Protein AF-A0A661JBK3-F1 (afdb_monomer_lite)

Foldseek 3Di:
DWFDFLLDCQRLVLVPAPADAWAWFFAQQDIFIDGPRFTDRDPVSSVVSNCVVVVNLEAEAELVVLVDDLVVVLVRNVSHPYYHYDDDVLVVVLVDDDVVSVVVVVVVVVSVVSVVLSCVLSQRQKDKDKDSWFWAQADPPDDAAEWDAWDRDSQWHFDFFKIKGQTDDTPQKDKDACVRVVNYDHNMIMIGHPDRYTYDDPDDDGRIGGRHDDCRGIVMDMDMDGDDDRLPAAAFAWDWDFDQAAQDLKGKIKIATDDPDSNHDKFWKKKFKDDPNHTQDIDDTDIYDHDIDMDIDGGPDQDQKIKIFMAGPPPRHTRDIDMHGYDHPPCVVPD

Secondary structure (DSSP, 8-state):
-BPPSS-SHHHHHHHTSS-S-EEEEEETTEEEEEETTEE--SHHHHHHHHHHHTTT-EEEEEGGGGGS-HHHHHHHHTT-SEEEEE--HHHHHHTS-HHHHHHHHHHHHHHHHHHHHHHHHTT-S-EEE--S---EE--SS----BPPPPPPBTTEEE-SS-EEESPPP-TTEEEEETTT-TTSPTT-EEEEESTT-B---SSPPPSEE-SS--HHHHB---EEE--SS---PPB-EEEEE--SSB-SSEEEEEEEEE--STTPBPEEEEEEEEETTEEEEEPPPEEESSS-EEEEEE-SS--SEEEEEEEETTT--EEEEEEEEB--TTTTT--

Structure (mmCIF, N/CA/C/O backbone):
data_AF-A0A661JBK3-F1
#
_entry.id   AF-A0A661JBK3-F1
#
loop_
_atom_site.group_PDB
_atom_site.id
_atom_site.type_symbol
_atom_site.label_atom_id
_atom_site.label_alt_id
_atom_site.label_comp_id
_atom_site.label_asym_id
_atom_site.label_entity_id
_atom_site.label_seq_id
_atom_site.pdbx_PDB_ins_code
_atom_site.Cartn_x
_atom_site.Cartn_y
_atom_site.Cartn_z
_atom_site.occupancy
_atom_site.B_iso_or_equiv
_atom_site.auth_seq_id
_atom_site.auth_comp_id
_atom_site.auth_asym_id
_atom_site.auth_atom_id
_atom_site.pdbx_PDB_model_num
ATOM 1 N N . MET A 1 1 ? -6.931 -6.099 -14.391 1.00 87.56 1 MET A N 1
ATOM 2 C CA . MET A 1 1 ? -6.347 -4.816 -14.847 1.00 87.56 1 MET A CA 1
ATOM 3 C C . MET A 1 1 ? -4.990 -5.116 -15.465 1.00 87.56 1 MET A C 1
ATOM 5 O O . MET A 1 1 ? -4.415 -6.136 -15.103 1.00 87.56 1 MET A O 1
ATOM 9 N N . LEU A 1 2 ? -4.501 -4.295 -16.396 1.00 92.75 2 LEU A N 1
ATOM 10 C CA . LEU A 1 2 ? -3.137 -4.422 -16.919 1.00 92.75 2 LEU A CA 1
ATOM 11 C C . LEU A 1 2 ? -2.243 -3.345 -16.299 1.00 92.75 2 LEU A C 1
ATOM 13 O O . LEU A 1 2 ? -2.665 -2.194 -16.201 1.00 92.75 2 LEU A O 1
ATOM 17 N N . ALA A 1 3 ? -1.036 -3.717 -15.881 1.00 95.06 3 ALA A N 1
ATOM 18 C CA . ALA A 1 3 ? -0.005 -2.757 -15.511 1.00 95.06 3 ALA A CA 1
ATOM 19 C C . ALA A 1 3 ? 0.468 -1.997 -16.753 1.00 95.06 3 ALA A C 1
ATOM 21 O O . ALA A 1 3 ? 0.500 -2.545 -17.858 1.00 95.06 3 ALA A O 1
ATOM 22 N N . SER A 1 4 ? 0.884 -0.747 -16.560 1.00 95.19 4 SER A N 1
ATOM 23 C CA . SER A 1 4 ? 1.614 -0.029 -17.606 1.00 95.19 4 SER A CA 1
ATOM 24 C C . SER A 1 4 ? 2.985 -0.658 -17.825 1.00 95.19 4 SER A C 1
ATOM 26 O O . SER A 1 4 ? 3.580 -1.207 -16.896 1.00 95.19 4 SER A O 1
ATOM 28 N N . ILE A 1 5 ? 3.478 -0.581 -19.060 1.00 96.12 5 ILE A N 1
ATOM 29 C CA . ILE A 1 5 ? 4.779 -1.127 -19.446 1.00 96.12 5 ILE A CA 1
ATOM 30 C C . ILE A 1 5 ? 5.770 0.010 -19.728 1.00 96.12 5 ILE A C 1
ATOM 32 O O . ILE A 1 5 ? 5.367 1.050 -20.218 1.00 96.12 5 ILE A O 1
ATOM 36 N N . PRO A 1 6 ? 7.072 -0.109 -19.459 1.00 96.62 6 PRO A N 1
ATOM 37 C CA . PRO A 1 6 ? 7.715 -1.087 -18.592 1.00 96.62 6 PRO A CA 1
ATOM 3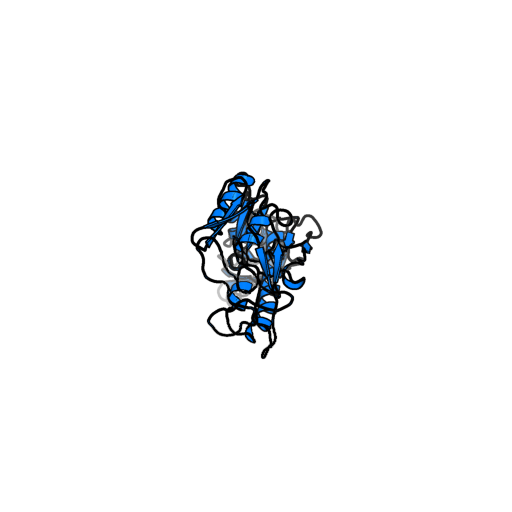8 C C . PRO A 1 6 ? 7.041 -1.250 -17.228 1.00 96.62 6 PRO A C 1
ATOM 40 O O . PRO A 1 6 ? 6.652 -0.267 -16.599 1.00 96.62 6 PRO A O 1
ATOM 43 N N . SER A 1 7 ? 6.917 -2.504 -16.789 1.00 95.31 7 SER A N 1
ATOM 44 C CA . SER A 1 7 ? 6.314 -2.911 -15.510 1.00 95.31 7 SER A CA 1
ATOM 45 C C . SER A 1 7 ? 7.252 -2.606 -14.333 1.00 95.31 7 SER A C 1
ATOM 47 O O . SER A 1 7 ? 7.769 -3.485 -13.641 1.00 95.31 7 SER A O 1
ATOM 49 N N . ILE A 1 8 ? 7.549 -1.321 -14.162 1.00 93.44 8 ILE A N 1
ATOM 50 C CA . ILE A 1 8 ? 8.378 -0.772 -13.089 1.00 93.44 8 ILE A CA 1
ATOM 51 C C . ILE A 1 8 ? 7.559 0.187 -12.240 1.00 93.44 8 ILE A C 1
ATOM 53 O O . ILE A 1 8 ? 6.653 0.850 -12.748 1.00 93.44 8 ILE A O 1
ATOM 57 N N . THR A 1 9 ? 7.926 0.311 -10.970 1.00 91.25 9 THR A N 1
ATOM 58 C CA . THR A 1 9 ? 7.233 1.152 -9.994 1.00 91.25 9 THR A CA 1
ATOM 59 C C . THR A 1 9 ? 7.047 2.591 -10.470 1.00 91.25 9 THR A C 1
ATOM 61 O O . THR A 1 9 ? 5.975 3.167 -10.302 1.00 91.25 9 THR A O 1
ATOM 64 N N . GLU A 1 10 ? 8.063 3.202 -11.081 1.00 92.94 10 GLU A N 1
ATOM 65 C CA . GLU A 1 10 ? 8.013 4.599 -11.512 1.00 92.94 10 GLU A CA 1
ATOM 66 C C . GLU A 1 10 ? 6.892 4.845 -12.529 1.00 92.94 10 GLU A C 1
ATOM 68 O O . GLU A 1 10 ? 6.120 5.791 -12.373 1.00 92.94 10 GLU A O 1
ATOM 73 N N . ILE A 1 11 ? 6.778 3.976 -13.536 1.00 95.19 11 ILE A N 1
ATOM 74 C CA . ILE A 1 11 ? 5.792 4.098 -14.618 1.00 95.19 11 ILE A CA 1
ATOM 75 C C . ILE A 1 11 ? 4.436 3.574 -14.159 1.00 95.19 11 ILE A C 1
ATOM 77 O O . ILE A 1 11 ? 3.429 4.266 -14.305 1.00 95.19 11 ILE A O 1
ATOM 81 N N . ALA A 1 12 ? 4.406 2.388 -13.556 1.00 95.06 12 ALA A N 1
ATOM 82 C CA . ALA A 1 12 ? 3.171 1.741 -13.149 1.00 95.06 12 ALA A CA 1
ATOM 83 C C . ALA A 1 12 ? 2.436 2.529 -12.053 1.00 95.06 12 ALA A C 1
ATOM 85 O O . ALA A 1 12 ? 1.240 2.780 -12.191 1.00 95.06 12 ALA A O 1
ATOM 86 N N . MET A 1 13 ? 3.129 3.018 -11.013 1.00 93.50 13 MET A N 1
ATOM 87 C CA . MET A 1 13 ? 2.476 3.848 -9.991 1.00 93.50 13 MET A CA 1
ATOM 88 C C . MET A 1 13 ? 1.979 5.177 -10.559 1.00 93.50 13 MET A C 1
ATOM 90 O O . MET A 1 13 ? 0.932 5.653 -10.128 1.00 93.50 13 MET A O 1
ATOM 94 N N . ALA A 1 14 ? 2.726 5.803 -11.476 1.00 95.25 14 ALA A N 1
ATOM 95 C CA . ALA A 1 14 ? 2.307 7.059 -12.092 1.00 95.25 14 ALA A CA 1
ATOM 96 C C . ALA A 1 14 ? 1.040 6.868 -12.937 1.00 95.25 14 ALA A C 1
ATOM 98 O O . ALA A 1 14 ? 0.101 7.651 -12.810 1.00 95.25 14 ALA A O 1
ATOM 99 N N . ALA A 1 15 ? 0.969 5.789 -13.717 1.00 94.38 15 ALA A N 1
ATOM 100 C CA . ALA A 1 15 ? -0.193 5.473 -14.540 1.00 94.38 15 ALA A CA 1
ATOM 101 C C . ALA A 1 15 ? -1.473 5.199 -13.726 1.00 94.38 15 ALA A C 1
ATOM 103 O O . ALA A 1 15 ? -2.574 5.426 -14.218 1.00 94.38 15 ALA A O 1
ATOM 104 N N . LEU A 1 16 ? -1.350 4.752 -12.471 1.00 92.50 16 LEU A N 1
ATOM 105 C CA . LEU A 1 16 ? -2.496 4.549 -11.575 1.00 92.50 16 LEU A CA 1
ATOM 106 C C . LEU A 1 16 ? -3.054 5.844 -10.970 1.00 92.50 16 LEU A C 1
ATOM 108 O O . LEU A 1 16 ? -4.133 5.828 -10.374 1.00 92.50 16 LEU A O 1
ATOM 112 N N . LEU A 1 17 ? -2.335 6.963 -11.072 1.00 94.94 17 LEU A N 1
ATOM 113 C CA . LEU A 1 17 ? -2.818 8.232 -10.536 1.00 94.94 17 LEU A CA 1
ATOM 114 C C . LEU A 1 17 ? -3.921 8.818 -11.433 1.00 94.94 17 LEU A C 1
ATOM 116 O O . LEU A 1 17 ? -3.891 8.633 -12.643 1.00 94.94 17 LEU A O 1
ATOM 120 N N . PRO A 1 18 ? -4.884 9.573 -10.881 1.00 94.44 18 PRO A N 1
ATOM 121 C CA . PRO A 1 18 ? -5.964 10.186 -11.656 1.00 94.44 18 PRO A CA 1
ATOM 122 C C . PRO A 1 18 ? -5.462 11.352 -12.531 1.00 94.44 18 PRO A C 1
ATOM 124 O O . PRO A 1 18 ? -5.397 12.503 -12.083 1.00 94.44 18 PRO A O 1
ATOM 127 N N . HIS A 1 19 ? -5.145 11.070 -13.792 1.00 95.19 19 HIS A N 1
ATOM 128 C CA . HIS A 1 19 ? -4.600 12.024 -14.764 1.00 95.19 19 HIS A CA 1
ATOM 129 C C . HIS A 1 19 ? -5.382 12.010 -16.085 1.00 95.19 19 HIS A C 1
ATOM 131 O O . HIS A 1 19 ? -6.156 11.090 -16.340 1.00 95.19 19 HIS A O 1
ATOM 137 N N . GLN A 1 20 ? -5.199 13.042 -16.914 1.00 95.06 20 GLN A N 1
ATOM 138 C CA . GLN A 1 20 ? -5.713 13.072 -18.292 1.00 95.06 20 GLN A CA 1
ATOM 139 C C . GLN A 1 20 ? -4.619 12.753 -19.309 1.00 95.06 20 GLN A C 1
ATOM 141 O O . GLN A 1 20 ? -4.886 12.108 -20.318 1.00 95.06 20 GLN A O 1
ATOM 146 N N . LYS A 1 21 ? -3.393 13.226 -19.062 1.00 95.75 21 LYS A N 1
ATOM 147 C CA . LYS A 1 21 ? -2.238 13.001 -19.936 1.00 95.75 21 LYS A CA 1
ATOM 148 C C . LYS A 1 21 ? -1.030 12.557 -19.128 1.00 95.75 21 LYS A C 1
ATOM 150 O O . LYS A 1 21 ? -0.702 13.178 -18.118 1.00 95.75 21 LYS A O 1
ATOM 155 N N . MET A 1 22 ? -0.351 11.529 -19.616 1.00 97.12 22 MET A N 1
ATOM 156 C CA . MET A 1 22 ? 0.921 11.043 -19.092 1.00 97.12 22 MET A CA 1
ATOM 157 C C . MET A 1 22 ? 2.000 11.208 -20.159 1.00 97.12 22 MET A C 1
ATOM 159 O O . MET A 1 22 ? 1.730 11.032 -21.343 1.00 97.12 22 MET A O 1
ATOM 163 N N . SER A 1 23 ? 3.221 11.544 -19.749 1.00 97.50 23 SER A N 1
ATOM 164 C CA . SER A 1 23 ? 4.390 11.527 -20.628 1.00 97.50 23 SER A CA 1
ATOM 165 C C . SER A 1 23 ? 5.577 10.894 -19.919 1.00 97.50 23 SER A C 1
ATOM 167 O O . SER A 1 23 ? 5.867 11.230 -18.767 1.00 97.50 23 SER A O 1
ATOM 169 N N . VAL A 1 24 ? 6.270 9.993 -20.614 1.00 97.31 24 VAL A N 1
ATOM 170 C CA . VAL A 1 24 ? 7.521 9.381 -20.158 1.00 97.31 24 VAL A CA 1
ATOM 171 C C . VAL A 1 24 ? 8.630 9.769 -21.120 1.00 97.31 24 VAL A C 1
ATOM 173 O O . VAL A 1 24 ? 8.593 9.437 -22.298 1.00 97.31 24 VAL A O 1
ATOM 176 N N . GLN A 1 25 ? 9.627 10.479 -20.611 1.00 96.19 25 GLN A N 1
ATOM 177 C CA . GLN A 1 25 ? 10.763 10.967 -21.387 1.00 96.19 25 GLN A CA 1
ATOM 178 C C . GLN A 1 25 ? 12.054 10.453 -20.775 1.00 96.19 25 GLN A C 1
ATOM 180 O O . GLN A 1 25 ? 12.119 10.220 -19.570 1.00 96.19 25 GLN A O 1
ATOM 185 N N . VAL A 1 26 ? 13.096 10.331 -21.590 1.00 96.56 26 VAL A N 1
ATOM 186 C CA . VAL A 1 26 ? 14.447 10.063 -21.101 1.00 96.56 26 VAL A CA 1
ATOM 187 C C . VAL A 1 26 ? 15.297 11.303 -21.287 1.00 96.56 26 VAL A C 1
ATOM 189 O O . VAL A 1 26 ? 15.305 11.910 -22.355 1.00 96.56 26 VAL A O 1
ATOM 192 N N . SER A 1 27 ? 16.005 11.690 -20.234 1.00 92.81 27 SER A N 1
ATOM 193 C CA . SER A 1 27 ? 16.931 12.814 -20.255 1.00 92.81 27 SER A CA 1
ATOM 194 C C . SER A 1 27 ? 18.120 12.495 -19.366 1.00 92.81 27 SER A C 1
ATOM 196 O O . SER A 1 27 ? 17.943 12.141 -18.204 1.00 92.81 27 SER A O 1
ATOM 198 N N . LYS A 1 28 ? 19.336 12.690 -19.887 1.00 93.38 28 LYS A N 1
ATOM 199 C CA . LYS A 1 28 ? 20.597 12.385 -19.183 1.00 93.38 28 LYS A CA 1
ATOM 200 C C . LYS A 1 28 ? 20.696 10.920 -18.732 1.00 93.38 28 LYS A C 1
ATOM 202 O O . LYS A 1 28 ? 21.366 10.626 -17.752 1.00 93.38 28 LYS A O 1
ATOM 207 N N . GLY A 1 29 ? 20.056 10.019 -19.472 1.00 92.81 29 GLY A N 1
ATOM 208 C CA . GLY A 1 29 ? 20.037 8.592 -19.171 1.00 92.81 29 GLY A CA 1
ATOM 209 C C . GLY A 1 29 ? 19.037 8.191 -18.089 1.00 92.81 29 GLY A C 1
ATOM 210 O O . GLY A 1 29 ? 18.988 7.014 -17.778 1.00 92.81 29 GLY A O 1
ATOM 211 N N . ASP A 1 30 ? 18.226 9.112 -17.557 1.00 93.94 30 ASP A N 1
ATOM 212 C CA . ASP A 1 3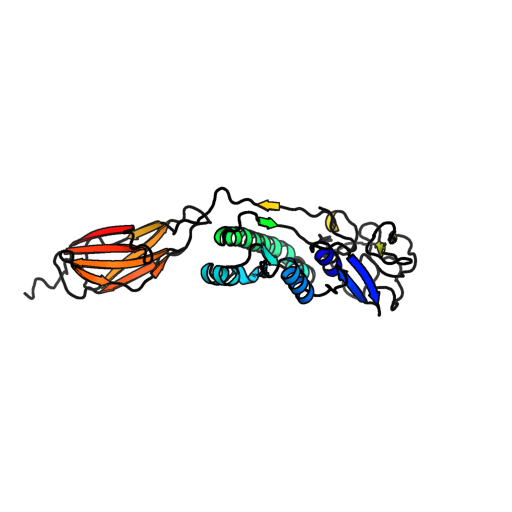0 ? 17.200 8.829 -16.546 1.00 93.94 30 ASP A CA 1
ATOM 213 C C . ASP A 1 30 ? 15.788 9.059 -17.092 1.00 93.94 30 ASP A C 1
ATOM 215 O O . ASP A 1 30 ? 15.568 9.892 -17.979 1.00 93.94 30 ASP A O 1
ATOM 219 N N . ILE A 1 31 ? 14.808 8.353 -16.524 1.00 94.62 31 ILE A N 1
ATOM 220 C CA . ILE A 1 31 ? 13.390 8.572 -16.826 1.00 94.62 31 ILE A CA 1
ATOM 221 C C . ILE A 1 31 ? 12.833 9.795 -16.097 1.00 94.62 31 ILE A C 1
ATOM 223 O O . ILE A 1 31 ? 13.021 9.995 -14.897 1.00 94.62 31 ILE A O 1
ATOM 227 N N . LYS A 1 32 ? 12.053 10.584 -16.826 1.00 95.75 32 LYS A N 1
ATOM 228 C CA . LYS A 1 32 ? 11.218 11.662 -16.310 1.00 95.75 32 LYS A CA 1
ATOM 229 C C . LYS A 1 32 ? 9.772 11.354 -16.654 1.00 95.75 32 LYS A C 1
ATOM 231 O O . LYS A 1 32 ? 9.441 11.133 -17.815 1.00 95.75 32 LYS A O 1
ATOM 236 N N . ILE A 1 33 ? 8.915 11.384 -15.642 1.00 96.88 33 ILE A N 1
ATOM 237 C CA . ILE A 1 33 ? 7.494 11.078 -15.787 1.00 96.88 33 ILE A CA 1
ATOM 238 C C . ILE A 1 33 ? 6.689 12.299 -15.386 1.00 96.88 33 ILE A C 1
ATOM 240 O O . ILE A 1 33 ? 6.886 12.827 -14.286 1.00 96.88 33 ILE A O 1
ATOM 244 N N . THR A 1 34 ? 5.787 12.737 -16.260 1.00 97.50 34 THR A N 1
ATOM 245 C CA . THR A 1 34 ? 4.852 13.823 -15.970 1.00 97.50 34 THR A CA 1
ATOM 246 C C . THR A 1 34 ? 3.403 13.384 -16.132 1.00 97.50 34 THR A C 1
ATOM 248 O O . THR A 1 34 ? 3.075 12.616 -17.033 1.00 97.50 34 THR A O 1
ATOM 251 N N . LEU A 1 35 ? 2.538 13.900 -15.258 1.00 97.62 35 LEU A N 1
ATOM 252 C CA . LEU A 1 35 ? 1.084 13.784 -15.334 1.00 97.62 35 LEU A CA 1
ATOM 253 C C . LEU A 1 35 ? 0.487 15.181 -15.362 1.00 97.62 35 LEU A C 1
ATOM 255 O O . LEU A 1 35 ? 0.786 15.993 -14.484 1.00 97.62 35 LEU A O 1
ATOM 259 N N . ASP A 1 36 ? -0.325 15.476 -16.373 1.00 95.88 36 ASP A N 1
ATOM 260 C CA . ASP A 1 36 ? -0.964 16.786 -16.554 1.00 95.88 36 ASP A CA 1
ATOM 261 C C . ASP A 1 36 ? 0.048 17.958 -16.430 1.00 95.88 36 ASP A C 1
ATOM 263 O O . ASP A 1 36 ? -0.233 19.007 -15.854 1.00 95.88 36 ASP A O 1
ATOM 267 N N . GLY A 1 37 ? 1.273 17.752 -16.935 1.00 94.56 37 GLY A N 1
ATOM 268 C CA . GLY A 1 37 ? 2.372 18.728 -16.899 1.00 94.56 37 GLY A CA 1
ATOM 269 C C . GLY A 1 37 ? 3.226 18.738 -15.622 1.00 94.56 37 GLY A C 1
ATOM 270 O O . GLY A 1 37 ? 4.221 19.461 -15.574 1.00 94.56 37 GLY A O 1
ATOM 271 N N . LYS A 1 38 ? 2.907 17.929 -14.604 1.00 96.00 38 LYS A N 1
ATOM 272 C CA . LYS A 1 38 ? 3.636 17.873 -13.322 1.00 96.00 38 LYS A CA 1
ATOM 273 C C . LYS A 1 38 ? 4.485 16.620 -13.201 1.00 96.00 38 LYS A C 1
ATOM 275 O O . LYS A 1 38 ? 4.007 15.529 -13.483 1.00 96.00 38 LYS A O 1
ATOM 280 N N . THR A 1 39 ? 5.726 16.760 -12.744 1.00 96.00 39 THR A N 1
ATOM 281 C CA . THR A 1 39 ? 6.620 15.620 -12.487 1.00 96.00 39 THR A CA 1
ATOM 282 C C . THR A 1 39 ? 6.102 14.753 -11.335 1.00 96.00 39 THR A C 1
ATOM 284 O O . THR A 1 39 ? 5.703 15.290 -10.303 1.00 96.00 39 THR A O 1
ATOM 287 N N . VAL A 1 40 ? 6.123 13.424 -11.497 1.00 95.19 40 VAL A N 1
ATOM 288 C CA . VAL A 1 40 ? 5.622 12.448 -10.500 1.00 95.19 40 VAL A CA 1
ATOM 289 C C . VAL A 1 40 ? 6.534 11.224 -10.319 1.00 95.19 40 VAL A C 1
ATOM 291 O O . VAL A 1 40 ? 6.079 10.083 -10.185 1.00 95.19 40 VAL A O 1
ATOM 294 N N . LEU A 1 41 ? 7.847 11.437 -10.306 1.00 90.88 41 LEU A N 1
ATOM 295 C CA . LEU A 1 41 ? 8.821 10.345 -10.245 1.00 90.88 41 LEU A CA 1
ATOM 296 C C . LEU A 1 41 ? 8.964 9.774 -8.827 1.00 90.88 41 LEU A C 1
ATOM 298 O O . LEU A 1 41 ? 9.111 8.566 -8.626 1.00 90.88 41 LEU A O 1
ATOM 302 N N . THR A 1 42 ? 8.885 10.635 -7.821 1.00 92.25 42 THR A N 1
ATOM 303 C CA . THR A 1 42 ? 9.091 10.282 -6.419 1.00 92.25 42 THR A CA 1
ATOM 304 C C . THR A 1 42 ? 7.773 10.047 -5.692 1.00 92.25 42 THR A C 1
ATOM 306 O O . THR A 1 42 ? 6.714 10.571 -6.036 1.00 92.25 42 THR A O 1
ATOM 309 N N . LYS A 1 43 ? 7.845 9.294 -4.593 1.00 91.62 43 LYS A N 1
ATOM 310 C CA . LYS A 1 43 ? 6.704 9.098 -3.693 1.00 91.62 43 LYS A CA 1
ATOM 311 C C . LYS A 1 43 ? 6.132 10.423 -3.172 1.00 91.62 43 LYS A C 1
ATOM 313 O O . LYS A 1 43 ? 4.918 10.557 -3.073 1.00 91.62 43 LYS A O 1
ATOM 318 N N . ALA A 1 44 ? 6.993 11.386 -2.837 1.00 94.69 44 ALA A N 1
ATOM 319 C CA . ALA A 1 44 ? 6.564 12.690 -2.337 1.00 94.69 44 ALA A CA 1
ATOM 320 C C . ALA A 1 44 ? 5.784 13.471 -3.404 1.00 94.69 44 ALA A C 1
ATOM 322 O O . ALA A 1 44 ? 4.717 14.008 -3.110 1.00 94.69 44 ALA A O 1
ATOM 323 N N . GLU A 1 45 ? 6.261 13.465 -4.650 1.00 96.00 45 GLU A N 1
ATOM 324 C CA . GLU A 1 45 ? 5.559 14.090 -5.776 1.00 96.00 45 GLU A CA 1
ATOM 325 C C . GLU A 1 45 ? 4.205 13.422 -6.042 1.00 96.00 45 GLU A C 1
ATOM 327 O O . GLU A 1 45 ? 3.206 14.122 -6.192 1.00 96.00 45 GLU A O 1
ATOM 332 N N . ARG A 1 46 ? 4.130 12.082 -6.003 1.00 95.31 46 ARG A N 1
ATOM 333 C CA . ARG A 1 46 ? 2.859 11.346 -6.139 1.00 95.31 46 ARG A CA 1
ATOM 334 C C . ARG A 1 46 ? 1.857 11.695 -5.033 1.00 95.31 46 ARG A C 1
ATOM 336 O O . ARG A 1 46 ? 0.681 11.912 -5.318 1.00 95.31 46 ARG A O 1
ATOM 343 N N . ILE A 1 47 ? 2.315 11.791 -3.782 1.00 95.25 47 ILE A N 1
ATOM 344 C CA . ILE A 1 47 ? 1.478 12.214 -2.646 1.00 95.25 47 ILE A CA 1
ATOM 345 C C . ILE A 1 47 ? 0.960 13.639 -2.860 1.00 95.25 47 ILE A C 1
ATOM 347 O O . ILE A 1 47 ? -0.226 13.889 -2.654 1.00 95.25 47 ILE A O 1
ATOM 351 N N . ASN A 1 48 ? 1.824 14.566 -3.277 1.00 95.81 48 ASN A N 1
ATOM 352 C CA . ASN A 1 48 ? 1.432 15.955 -3.512 1.00 95.81 48 ASN A CA 1
ATOM 353 C C . ASN A 1 48 ? 0.417 16.068 -4.656 1.00 95.81 48 ASN A C 1
ATOM 355 O O . ASN A 1 48 ? -0.600 16.738 -4.491 1.00 95.81 48 ASN A O 1
ATOM 359 N N . PHE A 1 49 ? 0.640 15.350 -5.761 1.00 96.50 49 PHE A N 1
ATOM 360 C CA . PHE A 1 49 ? -0.290 15.286 -6.891 1.00 96.50 49 PHE A CA 1
ATOM 361 C C . PHE A 1 49 ? -1.683 14.809 -6.457 1.00 96.50 49 PHE A C 1
ATOM 363 O O . PHE A 1 49 ? -2.692 15.437 -6.771 1.00 96.50 49 PHE A O 1
ATOM 370 N N . LEU A 1 50 ? -1.747 13.724 -5.680 1.00 96.06 50 LEU A N 1
ATOM 371 C CA . LEU A 1 50 ? -3.005 13.182 -5.171 1.00 96.06 50 LEU A CA 1
ATOM 372 C C . LEU A 1 50 ? -3.694 14.116 -4.168 1.00 96.06 50 LEU A C 1
ATOM 374 O O . LEU A 1 50 ? -4.911 14.282 -4.229 1.00 96.06 50 LEU A O 1
ATOM 378 N N . LYS A 1 51 ? -2.940 14.738 -3.253 1.00 95.44 51 LYS A N 1
ATOM 379 C CA . LYS A 1 51 ? -3.498 15.717 -2.307 1.00 95.44 51 LYS A CA 1
ATOM 380 C C . LYS A 1 51 ? -4.142 16.888 -3.029 1.00 95.44 51 LYS A C 1
ATOM 382 O O . LYS A 1 51 ? -5.217 17.310 -2.624 1.00 95.44 51 LYS A O 1
ATOM 387 N N . GLU A 1 52 ? -3.510 17.385 -4.085 1.00 95.06 52 GLU A N 1
ATOM 388 C CA . GLU A 1 52 ? -4.086 18.445 -4.905 1.00 95.06 52 GLU A CA 1
ATOM 389 C C . GLU A 1 52 ? -5.351 17.966 -5.626 1.00 95.06 52 GLU A C 1
ATOM 391 O O . GLU A 1 52 ? -6.389 18.615 -5.528 1.00 95.06 52 GLU A O 1
ATOM 396 N N . LYS A 1 53 ? -5.300 16.795 -6.278 1.00 95.25 53 LYS A N 1
ATOM 397 C CA . LYS A 1 53 ? -6.440 16.247 -7.032 1.00 95.25 53 LYS A CA 1
ATOM 398 C C . LYS A 1 53 ? -7.682 16.023 -6.168 1.00 95.25 53 LYS A C 1
ATOM 400 O O . LYS A 1 53 ? -8.797 16.193 -6.648 1.00 95.25 53 LYS A O 1
ATOM 405 N N . PHE A 1 54 ? -7.486 15.624 -4.915 1.00 95.44 54 PHE A N 1
ATOM 406 C CA . PHE A 1 54 ? -8.563 15.321 -3.974 1.00 95.44 54 PHE A CA 1
ATOM 407 C C . PHE A 1 54 ? -8.796 16.429 -2.939 1.00 95.44 54 PHE A C 1
ATOM 409 O O . PHE A 1 54 ? -9.412 16.163 -1.910 1.00 95.44 54 PHE A O 1
ATOM 416 N N . GLU A 1 55 ? -8.306 17.653 -3.171 1.00 94.69 55 GLU A N 1
ATOM 417 C CA . GLU A 1 55 ? -8.522 18.811 -2.281 1.00 94.69 55 GLU A CA 1
ATOM 418 C C . GLU A 1 55 ? -8.152 18.526 -0.809 1.00 94.69 55 GLU A C 1
ATOM 420 O O . GLU A 1 55 ? -8.820 18.962 0.128 1.00 94.69 55 GLU A O 1
ATOM 425 N N . GLY A 1 56 ? -7.120 17.712 -0.581 1.00 90.25 56 GLY A N 1
ATOM 426 C CA . GLY A 1 56 ? -6.690 17.292 0.753 1.00 90.25 56 GLY A CA 1
ATOM 427 C C . GLY A 1 56 ? -7.566 16.230 1.433 1.00 90.25 56 GLY A C 1
ATOM 428 O O . GLY A 1 56 ? -7.202 15.774 2.515 1.00 90.25 56 GLY A O 1
ATOM 429 N N . LYS A 1 57 ? -8.653 15.751 0.810 1.00 95.38 57 LYS A N 1
ATOM 430 C CA . LYS A 1 57 ? -9.559 14.703 1.339 1.00 95.38 57 LYS A CA 1
ATOM 431 C C . LYS A 1 57 ? -8.991 13.281 1.198 1.00 95.38 57 LYS A C 1
ATOM 433 O O . LYS A 1 57 ? -9.738 12.306 1.110 1.00 95.38 57 LYS A O 1
ATOM 438 N N . ILE A 1 58 ? -7.667 13.150 1.182 1.00 96.94 58 ILE A N 1
ATOM 439 C CA . ILE A 1 58 ? -6.937 11.889 1.046 1.00 96.94 58 ILE A CA 1
ATOM 440 C C . ILE A 1 58 ? -5.847 11.782 2.117 1.00 96.94 58 ILE A C 1
ATOM 442 O O . ILE A 1 58 ? -5.084 12.724 2.343 1.00 96.94 58 ILE A O 1
ATOM 446 N N . ALA A 1 59 ? -5.754 10.622 2.762 1.00 96.56 59 ALA A N 1
ATOM 447 C CA . ALA A 1 59 ? -4.717 10.299 3.733 1.00 96.56 59 ALA A CA 1
ATOM 448 C C . ALA A 1 59 ? -3.816 9.168 3.233 1.00 96.56 59 ALA A C 1
ATOM 450 O O . ALA A 1 59 ? -4.218 8.320 2.437 1.00 96.56 59 ALA A O 1
ATOM 451 N N . PHE A 1 60 ? -2.589 9.154 3.749 1.00 95.81 60 PHE A N 1
ATOM 452 C CA . PHE A 1 60 ? -1.568 8.173 3.406 1.00 95.81 60 PHE A CA 1
ATOM 453 C C . PHE A 1 60 ? -1.020 7.536 4.676 1.00 95.81 60 PHE A C 1
ATOM 455 O O . PHE A 1 60 ? -0.648 8.241 5.619 1.00 95.81 60 PHE A O 1
ATOM 462 N N . LEU A 1 61 ? -0.937 6.211 4.675 1.00 95.38 61 LEU A N 1
ATOM 463 C CA . LEU A 1 61 ? -0.266 5.419 5.700 1.00 95.38 61 LEU A CA 1
ATOM 464 C C . LEU A 1 61 ? 0.716 4.460 5.028 1.00 95.38 61 LEU A C 1
ATOM 466 O O . LEU A 1 61 ? 0.498 4.016 3.901 1.00 95.38 61 LEU A O 1
ATOM 470 N N . GLU A 1 62 ? 1.768 4.085 5.741 1.00 93.75 62 GLU A N 1
ATOM 471 C CA . GLU A 1 62 ? 2.514 2.875 5.407 1.00 93.75 62 GLU A CA 1
ATOM 472 C C . GLU A 1 62 ? 1.881 1.676 6.107 1.00 93.75 62 GLU A C 1
ATOM 474 O O . GLU A 1 62 ? 1.365 1.803 7.216 1.00 93.75 62 GLU A O 1
ATOM 479 N N . ILE A 1 63 ? 2.015 0.476 5.552 1.00 92.25 63 ILE A N 1
ATOM 480 C CA . ILE A 1 63 ? 1.515 -0.742 6.204 1.00 92.25 63 ILE A CA 1
ATOM 481 C C . ILE A 1 63 ? 2.108 -0.940 7.613 1.00 92.25 63 ILE A C 1
ATOM 483 O O . ILE A 1 63 ? 1.446 -1.454 8.513 1.00 92.25 63 ILE A O 1
ATOM 487 N N . LYS A 1 64 ? 3.339 -0.462 7.846 1.00 89.69 64 LYS A N 1
ATOM 488 C CA . LYS A 1 64 ? 3.989 -0.472 9.168 1.00 89.69 64 LYS A CA 1
ATOM 489 C C . LYS A 1 64 ? 3.322 0.460 10.187 1.00 89.69 64 LYS A C 1
ATOM 491 O O . LYS A 1 64 ? 3.394 0.186 11.381 1.00 89.69 64 LYS A O 1
ATOM 496 N N . ASP A 1 65 ? 2.642 1.522 9.744 1.00 90.12 65 ASP A N 1
ATOM 497 C CA . ASP A 1 65 ? 1.902 2.421 10.640 1.00 90.12 65 ASP A CA 1
ATOM 498 C C . ASP A 1 65 ? 0.771 1.690 11.369 1.00 90.12 65 ASP A C 1
ATOM 500 O O . ASP A 1 65 ? 0.376 2.099 12.458 1.00 90.12 65 ASP A O 1
ATOM 504 N N . LEU A 1 66 ? 0.282 0.579 10.812 1.00 88.12 66 LEU A N 1
ATOM 505 C CA . LEU A 1 66 ? -0.801 -0.219 11.384 1.00 88.12 66 LEU A CA 1
ATOM 506 C C . LEU A 1 66 ? -0.417 -0.921 12.693 1.00 88.12 66 LEU A C 1
ATOM 508 O O . LEU A 1 66 ? -1.257 -1.554 13.325 1.00 88.12 66 LEU A O 1
ATOM 512 N N . GLN A 1 67 ? 0.847 -0.856 13.117 1.00 83.31 67 GLN A N 1
ATOM 513 C CA . GLN A 1 67 ? 1.258 -1.282 14.458 1.00 83.31 67 GLN A CA 1
ATOM 514 C C . GLN A 1 67 ? 0.731 -0.353 15.564 1.00 83.31 67 GLN A C 1
ATOM 516 O O . GLN A 1 67 ? 0.625 -0.782 16.710 1.00 83.31 67 GLN A O 1
ATOM 521 N N . LYS A 1 68 ? 0.364 0.886 15.221 1.00 78.88 68 LYS A N 1
ATOM 522 C CA . LYS A 1 68 ? -0.220 1.868 16.140 1.00 78.88 68 LYS A CA 1
ATOM 523 C C . LYS A 1 68 ? -1.655 1.501 16.521 1.00 78.88 68 LYS A C 1
ATOM 525 O O . LYS A 1 68 ? -2.324 0.736 15.825 1.00 78.88 68 LYS A O 1
ATOM 530 N N . ASN A 1 69 ? -2.145 2.069 17.623 1.00 79.19 69 ASN A N 1
ATOM 531 C CA . ASN A 1 69 ? -3.527 1.846 18.040 1.00 79.19 69 ASN A CA 1
ATOM 532 C C . ASN A 1 69 ? -4.524 2.541 17.087 1.00 79.19 69 ASN A C 1
ATOM 534 O O . ASN A 1 69 ? -4.216 3.537 16.429 1.00 79.19 69 ASN A O 1
ATOM 538 N N . VAL A 1 70 ? -5.748 2.009 17.017 1.00 76.75 70 VAL A N 1
ATOM 539 C CA . VAL A 1 70 ? -6.789 2.491 16.089 1.00 76.75 70 VAL A CA 1
ATOM 540 C C . VAL A 1 70 ? -7.190 3.943 16.378 1.00 76.75 70 VAL A C 1
ATOM 542 O O . VAL A 1 70 ? -7.536 4.675 15.457 1.00 76.75 70 VAL A O 1
ATOM 545 N N . VAL A 1 71 ? -7.107 4.386 17.636 1.00 74.25 71 VAL A N 1
ATOM 546 C CA . VAL A 1 71 ? -7.470 5.753 18.046 1.00 74.25 71 VAL A CA 1
ATOM 547 C C . VAL A 1 71 ? -6.519 6.787 17.439 1.00 74.25 71 VAL A C 1
ATOM 549 O O . VAL A 1 71 ? -6.969 7.801 16.908 1.00 74.25 71 VAL A O 1
ATOM 552 N N . GLU A 1 72 ? -5.211 6.529 17.469 1.00 82.12 72 GLU A N 1
ATOM 553 C CA . GLU A 1 72 ? -4.201 7.385 16.842 1.00 82.12 72 GLU A CA 1
ATOM 554 C C . GLU A 1 72 ? -4.377 7.409 15.321 1.00 82.12 72 GLU A C 1
ATOM 556 O O . GLU A 1 72 ? -4.360 8.476 14.703 1.00 82.12 72 GLU A O 1
ATOM 561 N N . LEU A 1 73 ? -4.598 6.239 14.714 1.00 87.06 73 LEU A N 1
ATOM 562 C CA . LEU A 1 73 ? -4.833 6.134 13.275 1.00 87.06 73 LEU A CA 1
ATOM 563 C C . LEU A 1 73 ? -6.085 6.905 12.851 1.00 87.06 73 LEU A C 1
ATOM 565 O O . LEU A 1 73 ? -6.033 7.618 11.853 1.00 87.06 73 LEU A O 1
ATOM 569 N N . LYS A 1 74 ? -7.167 6.845 13.635 1.00 81.38 74 LYS A N 1
ATOM 570 C CA . LYS A 1 74 ? -8.408 7.583 13.369 1.00 81.38 74 LYS A CA 1
ATOM 571 C C . LYS A 1 74 ? -8.177 9.091 13.312 1.00 81.38 74 LYS A C 1
ATOM 573 O O . LYS A 1 74 ? -8.641 9.720 12.371 1.00 81.38 74 LYS A O 1
ATOM 578 N N . LYS A 1 75 ? -7.391 9.652 14.238 1.00 83.81 75 LYS A N 1
ATOM 579 C CA . LYS A 1 75 ? -7.017 11.081 14.212 1.00 83.81 75 LYS A CA 1
ATOM 580 C C . LYS A 1 75 ? -6.218 11.450 12.958 1.00 83.81 75 LYS A C 1
ATOM 582 O O . LYS A 1 75 ? -6.426 12.512 12.386 1.00 83.81 75 LYS A O 1
ATOM 587 N N . ARG A 1 76 ? -5.318 10.570 12.499 1.00 90.00 76 ARG A N 1
ATOM 588 C CA . ARG A 1 76 ? -4.513 10.801 11.281 1.00 90.00 76 ARG A CA 1
ATOM 589 C C . ARG A 1 76 ? -5.346 10.823 9.997 1.00 90.00 76 ARG A C 1
ATOM 591 O O . ARG A 1 76 ? -4.884 11.392 9.011 1.00 90.00 76 ARG A O 1
ATOM 598 N N . VAL A 1 77 ? -6.520 10.190 9.988 1.00 92.31 77 VAL A N 1
ATOM 599 C CA . VAL A 1 77 ? -7.348 10.011 8.781 1.00 92.31 77 VAL A CA 1
ATOM 600 C C . VAL A 1 77 ? -8.733 10.655 8.885 1.00 92.31 77 VAL A C 1
ATOM 602 O O . VAL A 1 77 ? -9.559 10.437 8.008 1.00 92.31 77 VAL A O 1
ATOM 605 N N . GLU A 1 78 ? -9.001 11.437 9.932 1.00 81.75 78 GLU A N 1
ATOM 606 C CA . GLU A 1 78 ? -10.351 11.882 10.315 1.00 81.75 78 GLU A CA 1
ATOM 607 C C . GLU A 1 78 ? -11.112 12.623 9.203 1.00 81.75 78 GLU A C 1
ATOM 609 O O . GLU A 1 78 ? -12.310 12.418 9.035 1.00 81.75 78 GLU A O 1
ATOM 614 N N . ASN A 1 79 ? -10.409 13.426 8.399 1.00 85.69 79 ASN A N 1
ATOM 615 C CA . ASN A 1 79 ? -10.996 14.208 7.303 1.00 85.69 79 ASN A CA 1
ATOM 616 C C . ASN A 1 79 ? -10.804 13.567 5.917 1.00 85.69 79 ASN A C 1
ATOM 618 O O . ASN A 1 79 ? -11.133 14.177 4.898 1.00 85.69 79 ASN A O 1
ATOM 622 N N . ALA A 1 80 ? -10.226 12.367 5.854 1.00 94.38 80 ALA A N 1
ATOM 623 C CA . ALA A 1 80 ? -9.925 11.706 4.596 1.00 94.38 80 ALA A CA 1
ATOM 624 C C . ALA A 1 80 ? -11.106 10.849 4.131 1.00 94.38 80 ALA A C 1
ATOM 626 O O . ALA A 1 80 ? -11.570 9.959 4.836 1.00 94.38 80 ALA A O 1
ATOM 627 N N . GLN A 1 81 ? -11.568 11.102 2.908 1.00 93.69 81 GLN A N 1
ATOM 628 C CA . GLN A 1 81 ? -12.541 10.251 2.219 1.00 93.69 81 GLN A CA 1
ATOM 629 C C . GLN A 1 81 ? -11.858 9.052 1.555 1.00 93.69 81 GLN A C 1
ATOM 631 O O . GLN A 1 81 ? -12.472 8.004 1.371 1.00 93.69 81 GLN A O 1
ATOM 636 N N . ILE A 1 82 ? -10.578 9.206 1.205 1.00 95.94 82 ILE A N 1
ATOM 637 C CA . ILE A 1 82 ? -9.746 8.167 0.600 1.00 95.94 82 ILE A CA 1
ATOM 638 C C . ILE A 1 82 ? -8.545 7.917 1.511 1.00 95.94 82 ILE A C 1
ATOM 640 O O . ILE A 1 82 ? -7.826 8.846 1.873 1.00 95.94 82 ILE A O 1
ATOM 644 N N . LEU A 1 83 ? -8.294 6.653 1.842 1.00 96.38 83 LEU A N 1
ATOM 645 C CA . LEU A 1 83 ? -7.082 6.225 2.531 1.00 96.38 83 LEU A CA 1
ATOM 646 C C . LEU A 1 83 ? -6.254 5.337 1.610 1.00 96.38 83 LEU A C 1
ATOM 648 O O . LEU A 1 83 ? -6.715 4.286 1.172 1.00 96.38 83 LEU A O 1
ATOM 652 N N . VAL A 1 84 ? -5.012 5.744 1.365 1.00 96.19 84 VAL A N 1
ATOM 653 C CA . VAL A 1 84 ? -4.020 4.940 0.653 1.00 96.19 84 VAL A CA 1
ATOM 654 C C . VAL A 1 84 ? -3.047 4.357 1.672 1.00 96.19 84 VAL A C 1
ATOM 656 O O . VAL A 1 84 ? -2.322 5.093 2.343 1.00 96.19 84 VAL A O 1
ATOM 659 N N . ILE A 1 85 ? -3.026 3.030 1.783 1.00 95.56 85 ILE A N 1
ATOM 660 C CA . ILE A 1 85 ? -2.042 2.301 2.589 1.00 95.56 85 ILE A CA 1
ATOM 661 C C . ILE A 1 85 ? -1.021 1.696 1.631 1.00 95.56 85 ILE A C 1
ATOM 663 O O . ILE A 1 85 ? -1.379 0.876 0.791 1.00 95.56 85 ILE A O 1
ATOM 667 N N . MET A 1 86 ? 0.238 2.108 1.746 1.00 92.94 86 MET A N 1
ATOM 668 C CA . MET A 1 86 ? 1.321 1.633 0.884 1.00 92.94 86 MET A CA 1
ATOM 669 C C . MET A 1 86 ? 2.158 0.565 1.578 1.00 92.94 86 MET A C 1
ATOM 671 O O . MET A 1 86 ? 2.455 0.665 2.772 1.00 92.94 86 MET A O 1
ATOM 675 N N . ASP A 1 87 ? 2.611 -0.408 0.797 1.00 89.56 87 ASP A N 1
ATOM 676 C CA . ASP A 1 87 ? 3.687 -1.317 1.165 1.00 89.56 87 ASP A CA 1
ATOM 677 C C . ASP A 1 87 ? 4.739 -1.331 0.049 1.00 89.56 87 ASP A C 1
ATOM 679 O O . ASP A 1 87 ? 4.398 -1.253 -1.126 1.00 89.56 87 ASP A O 1
ATOM 683 N N . ARG A 1 88 ? 6.019 -1.378 0.421 1.00 80.69 88 ARG A N 1
ATOM 684 C CA . ARG A 1 88 ? 7.159 -1.475 -0.515 1.00 80.69 88 ARG A CA 1
ATOM 685 C C . ARG A 1 88 ? 8.084 -2.627 -0.164 1.00 80.69 88 ARG A C 1
ATOM 687 O O . ARG A 1 88 ? 9.211 -2.700 -0.649 1.00 80.69 88 ARG A O 1
ATOM 694 N N . GLU A 1 89 ? 7.675 -3.460 0.780 1.00 77.00 89 GLU A N 1
ATOM 695 C CA . GLU A 1 89 ? 8.599 -4.419 1.338 1.00 77.00 89 GLU A CA 1
ATOM 696 C C . GLU A 1 89 ? 8.806 -5.633 0.438 1.00 77.00 89 GLU A C 1
ATOM 698 O O . GLU A 1 89 ? 9.880 -6.212 0.493 1.00 77.00 89 GLU A O 1
ATOM 703 N N . ILE A 1 90 ? 7.847 -5.977 -0.427 1.00 76.56 90 ILE A N 1
ATOM 704 C CA . ILE A 1 90 ? 8.029 -7.060 -1.402 1.00 76.56 90 ILE A CA 1
ATOM 705 C C . ILE A 1 90 ? 9.146 -6.748 -2.410 1.00 76.56 90 ILE A C 1
ATOM 707 O O . ILE A 1 90 ? 9.998 -7.600 -2.638 1.00 76.56 90 ILE A O 1
ATOM 711 N N . ASP A 1 91 ? 9.222 -5.513 -2.919 1.00 74.19 91 ASP A N 1
ATOM 712 C CA . ASP A 1 91 ? 10.288 -5.097 -3.844 1.00 74.19 91 ASP A CA 1
ATOM 713 C C . ASP A 1 91 ? 11.657 -5.111 -3.159 1.00 74.19 91 ASP A C 1
ATOM 715 O O . ASP A 1 91 ? 12.660 -5.525 -3.738 1.00 74.19 91 ASP A O 1
ATOM 719 N N . LYS A 1 92 ? 11.706 -4.678 -1.891 1.00 72.12 92 LYS A N 1
ATOM 720 C CA . LYS A 1 92 ? 12.934 -4.740 -1.089 1.00 72.12 92 LYS A CA 1
ATOM 721 C C . LYS A 1 92 ? 13.326 -6.184 -0.797 1.00 72.12 92 LYS A C 1
ATOM 723 O O . LYS A 1 92 ? 14.493 -6.524 -0.945 1.00 72.12 92 LYS A O 1
ATOM 728 N N . ALA A 1 93 ? 12.380 -7.031 -0.400 1.00 66.25 93 ALA A N 1
ATOM 729 C CA . ALA A 1 93 ? 12.625 -8.440 -0.113 1.00 66.25 93 ALA A CA 1
ATOM 730 C C . ALA A 1 93 ? 13.089 -9.189 -1.368 1.00 66.25 93 ALA A C 1
ATOM 732 O O . ALA A 1 93 ? 14.019 -9.977 -1.285 1.00 66.25 93 ALA A O 1
ATOM 733 N N . GLY A 1 94 ? 12.553 -8.870 -2.550 1.00 61.94 94 GLY A N 1
ATOM 734 C CA . GLY A 1 94 ? 13.033 -9.415 -3.824 1.00 61.94 94 GLY A CA 1
ATOM 735 C C . GLY A 1 94 ? 14.520 -9.148 -4.099 1.00 61.94 94 GLY A C 1
ATOM 736 O O . GLY A 1 94 ? 15.152 -9.912 -4.827 1.00 61.94 94 GLY A O 1
ATOM 737 N N . SER A 1 95 ? 15.100 -8.113 -3.478 1.00 62.22 95 SER A N 1
ATOM 738 C CA . SER A 1 95 ? 16.529 -7.788 -3.589 1.00 62.22 95 SER A CA 1
ATOM 739 C C . SER A 1 95 ? 17.442 -8.502 -2.576 1.00 62.22 95 SER A C 1
ATOM 741 O O . SER A 1 95 ? 18.662 -8.456 -2.741 1.00 62.22 95 SER A O 1
ATOM 743 N N . PHE A 1 96 ? 16.896 -9.203 -1.571 1.00 56.38 96 PHE A N 1
ATOM 744 C CA . PHE A 1 96 ? 17.662 -9.927 -0.547 1.00 56.38 96 PHE A CA 1
ATOM 745 C C . PHE A 1 96 ? 17.212 -11.395 -0.442 1.00 56.38 96 PHE A C 1
ATOM 747 O O . PHE A 1 96 ? 16.055 -11.652 -0.169 1.00 56.38 96 PHE A O 1
ATOM 754 N N . ILE A 1 97 ? 18.155 -12.327 -0.650 1.00 55.97 97 ILE A N 1
ATOM 755 C CA . ILE A 1 97 ? 18.182 -13.768 -0.290 1.00 55.97 97 ILE A CA 1
ATOM 756 C C . ILE A 1 97 ? 16.840 -14.545 -0.324 1.00 55.97 97 ILE A C 1
ATOM 758 O O . ILE A 1 97 ? 15.877 -14.296 0.386 1.00 55.97 97 ILE A O 1
ATOM 762 N N . THR A 1 98 ? 16.824 -15.602 -1.128 1.00 61.81 98 THR A N 1
ATOM 763 C CA . THR A 1 98 ? 15.628 -16.152 -1.777 1.00 61.81 98 THR A CA 1
ATOM 764 C C . THR A 1 98 ? 14.854 -17.222 -1.007 1.00 61.81 98 THR A C 1
ATOM 766 O O . THR A 1 98 ? 13.680 -17.423 -1.306 1.00 61.81 98 THR A O 1
ATOM 769 N N . GLU A 1 99 ? 15.446 -17.881 -0.009 1.00 61.62 99 GLU A N 1
ATOM 770 C CA . GLU A 1 99 ? 14.707 -18.832 0.844 1.00 61.62 99 GLU A CA 1
ATOM 771 C C . GLU A 1 99 ? 13.776 -18.106 1.830 1.00 61.62 99 GLU A C 1
ATOM 773 O O . GLU A 1 99 ? 12.641 -18.535 2.047 1.00 61.62 99 GLU A O 1
ATOM 778 N N . ASP A 1 100 ? 14.192 -16.942 2.336 1.00 63.72 100 ASP A N 1
ATOM 779 C CA . ASP A 1 100 ? 13.376 -16.119 3.234 1.00 63.72 100 ASP A CA 1
ATOM 780 C C . ASP A 1 100 ? 12.213 -15.424 2.516 1.00 63.72 100 ASP A C 1
ATOM 782 O O . ASP A 1 100 ? 11.209 -15.095 3.151 1.00 63.72 100 ASP A O 1
ATOM 786 N N . LEU A 1 101 ? 12.295 -15.244 1.191 1.00 68.12 101 LEU A N 1
ATOM 787 C CA . LEU A 1 101 ? 11.236 -14.610 0.401 1.00 68.12 101 LEU A CA 1
ATOM 788 C C . LEU A 1 101 ? 9.921 -15.401 0.465 1.00 68.12 101 LEU A C 1
ATOM 790 O O . LEU A 1 101 ? 8.848 -14.802 0.513 1.00 68.12 101 LEU A O 1
ATOM 794 N N . ILE A 1 102 ? 9.991 -16.736 0.507 1.00 70.88 102 ILE A N 1
ATOM 795 C CA . ILE A 1 102 ? 8.791 -17.577 0.612 1.00 70.88 102 ILE A CA 1
ATOM 796 C C . ILE A 1 102 ? 8.114 -17.357 1.970 1.00 70.88 102 ILE A C 1
ATOM 798 O O . ILE A 1 102 ? 6.923 -17.053 2.023 1.00 70.88 102 ILE A O 1
ATOM 802 N N . ASN A 1 103 ? 8.889 -17.405 3.056 1.00 73.38 103 ASN A N 1
ATOM 803 C CA . ASN A 1 103 ? 8.402 -17.123 4.412 1.00 73.38 103 ASN A CA 1
ATOM 804 C C . ASN A 1 103 ? 7.890 -15.678 4.557 1.00 73.38 103 ASN A C 1
ATOM 806 O O . ASN A 1 103 ? 7.013 -15.384 5.375 1.00 73.38 103 ASN A O 1
ATOM 810 N N . TYR A 1 104 ? 8.416 -14.761 3.744 1.00 78.19 104 TYR A N 1
ATOM 811 C CA . TYR A 1 104 ? 7.982 -13.374 3.709 1.00 78.19 104 TYR A CA 1
ATOM 812 C C . TYR A 1 104 ? 6.542 -13.213 3.211 1.00 78.19 104 TYR A C 1
ATOM 814 O O . TYR A 1 104 ? 5.836 -12.312 3.678 1.00 78.19 104 TYR A O 1
ATOM 822 N N . PHE A 1 105 ? 6.071 -14.082 2.308 1.00 81.12 105 PHE A N 1
ATOM 823 C CA . PHE A 1 105 ? 4.696 -14.016 1.806 1.00 81.12 105 PHE A CA 1
ATOM 824 C C . PHE A 1 105 ? 3.668 -14.247 2.911 1.00 81.12 105 PHE A C 1
ATOM 826 O O . PHE A 1 105 ? 2.688 -13.506 2.980 1.00 81.12 105 PHE A O 1
ATOM 833 N N . ASP A 1 106 ? 3.911 -15.180 3.830 1.00 83.56 106 ASP A N 1
ATOM 834 C CA . ASP A 1 106 ? 3.007 -15.413 4.961 1.00 83.56 106 ASP A CA 1
ATOM 835 C C . ASP A 1 106 ? 2.908 -14.175 5.862 1.00 83.56 106 ASP A C 1
ATOM 837 O O . ASP A 1 106 ? 1.816 -13.734 6.240 1.00 83.56 106 ASP A O 1
ATOM 841 N N . GLN A 1 107 ? 4.044 -13.533 6.146 1.00 84.50 107 GLN A N 1
ATOM 842 C CA . GLN A 1 107 ? 4.072 -12.284 6.912 1.00 84.50 107 GLN A CA 1
ATOM 843 C C . GLN A 1 107 ? 3.388 -11.132 6.163 1.00 84.50 107 GLN A C 1
ATOM 845 O O . GLN A 1 107 ? 2.714 -10.292 6.771 1.00 84.50 107 GLN A O 1
ATOM 850 N N . LEU A 1 108 ? 3.544 -11.072 4.841 1.00 86.12 108 LEU A N 1
ATOM 851 C CA . LEU A 1 108 ? 2.860 -10.105 3.991 1.00 86.12 108 LEU A CA 1
ATOM 852 C C . LEU A 1 108 ? 1.340 -10.307 4.039 1.00 86.12 108 LEU A C 1
ATOM 854 O O . LEU A 1 108 ? 0.620 -9.335 4.264 1.00 86.12 108 LEU A O 1
ATOM 858 N N . LEU A 1 109 ? 0.850 -11.544 3.938 1.00 87.25 109 LEU A N 1
ATOM 859 C CA . LEU A 1 109 ? -0.578 -11.862 4.041 1.00 87.25 109 LEU A CA 1
ATOM 860 C C . LEU A 1 109 ? -1.166 -11.436 5.392 1.00 87.25 109 LEU A C 1
ATOM 862 O O . LEU A 1 109 ? -2.245 -10.839 5.433 1.00 87.25 109 LEU A O 1
ATOM 866 N N . ILE A 1 110 ? -0.446 -11.661 6.495 1.00 88.75 110 ILE A N 1
ATOM 867 C CA . ILE A 1 110 ? -0.862 -11.205 7.832 1.00 88.75 110 ILE A CA 1
ATOM 868 C C . ILE A 1 110 ? -0.981 -9.675 7.878 1.00 88.75 110 ILE A C 1
ATOM 870 O O . ILE A 1 110 ? -1.960 -9.139 8.409 1.00 88.75 110 ILE A O 1
ATOM 874 N N . ARG A 1 111 ? -0.015 -8.950 7.304 1.00 90.31 111 ARG A N 1
ATOM 875 C CA . ARG A 1 111 ? -0.042 -7.479 7.261 1.00 90.31 111 ARG A CA 1
ATOM 876 C C . ARG A 1 111 ? -1.157 -6.946 6.365 1.00 90.31 111 ARG A C 1
ATOM 878 O O . ARG A 1 111 ? -1.839 -6.005 6.768 1.00 90.31 111 ARG A O 1
ATOM 885 N N . ILE A 1 112 ? -1.384 -7.562 5.206 1.00 91.94 112 ILE A N 1
ATOM 886 C CA . ILE A 1 112 ? -2.488 -7.224 4.300 1.00 91.94 112 ILE A CA 1
ATOM 887 C C . ILE A 1 112 ? -3.828 -7.439 5.004 1.00 91.94 112 ILE A C 1
ATOM 889 O O . ILE A 1 112 ? -4.665 -6.536 5.013 1.00 91.94 112 ILE A O 1
ATOM 893 N N . LYS A 1 113 ? -4.019 -8.589 5.664 1.00 90.31 113 LYS A N 1
ATOM 894 C CA . LYS A 1 113 ? -5.218 -8.855 6.469 1.00 90.31 113 LYS A CA 1
ATOM 895 C C . LYS A 1 113 ? -5.423 -7.751 7.503 1.00 90.31 113 LYS A C 1
ATOM 897 O O . LYS A 1 113 ? -6.490 -7.144 7.541 1.00 90.31 113 LYS A O 1
ATOM 902 N N . LYS A 1 114 ? -4.388 -7.421 8.280 1.00 89.56 114 LYS A N 1
ATOM 903 C CA . LYS A 1 114 ? -4.449 -6.339 9.272 1.00 89.56 114 LYS A CA 1
ATOM 904 C C . LYS A 1 114 ? -4.813 -4.989 8.642 1.00 89.56 114 LYS A C 1
ATOM 906 O O . LYS A 1 114 ? -5.569 -4.232 9.250 1.00 89.56 114 LYS A O 1
ATOM 911 N N . ALA A 1 115 ? -4.314 -4.681 7.444 1.00 93.62 115 ALA A N 1
ATOM 912 C CA . ALA A 1 115 ? -4.673 -3.471 6.702 1.00 93.62 115 ALA A CA 1
ATOM 913 C C . ALA A 1 115 ? -6.159 -3.430 6.342 1.00 93.62 115 ALA A C 1
ATOM 915 O O . ALA A 1 115 ? -6.814 -2.430 6.622 1.00 93.62 115 ALA A O 1
ATOM 916 N N . VAL A 1 116 ? -6.714 -4.523 5.815 1.00 92.00 116 VAL A N 1
ATOM 917 C CA . VAL A 1 116 ? -8.151 -4.627 5.509 1.00 92.00 116 VAL A CA 1
ATOM 918 C C . VAL A 1 116 ? -8.994 -4.439 6.771 1.00 92.00 116 VAL A C 1
ATOM 920 O O . VAL A 1 116 ? -9.915 -3.623 6.793 1.00 92.00 116 VAL A O 1
ATOM 923 N N . GLU A 1 117 ? -8.653 -5.145 7.848 1.00 86.56 117 GLU A N 1
ATOM 924 C CA . GLU A 1 117 ? -9.376 -5.061 9.120 1.00 86.56 117 GLU A CA 1
ATOM 925 C C . GLU A 1 117 ? -9.307 -3.654 9.728 1.00 86.56 117 GLU A C 1
ATOM 927 O O . GLU A 1 117 ? -10.303 -3.140 10.237 1.00 86.56 117 GLU A O 1
ATOM 932 N N . THR A 1 118 ? -8.140 -3.011 9.657 1.00 87.94 118 THR A N 1
ATOM 933 C CA . THR A 1 118 ? -7.929 -1.664 10.201 1.00 87.94 118 THR A CA 1
ATOM 934 C C . THR A 1 118 ? -8.680 -0.623 9.380 1.00 87.94 118 THR A C 1
ATOM 936 O O . THR A 1 118 ? -9.366 0.210 9.964 1.00 87.94 118 THR A O 1
ATOM 939 N N . SER A 1 119 ? -8.640 -0.699 8.048 1.00 91.44 119 SER A N 1
ATOM 940 C CA . SER A 1 119 ? -9.432 0.168 7.166 1.00 91.44 119 SER A CA 1
ATOM 941 C C . SER A 1 119 ? -10.929 0.060 7.465 1.00 91.44 119 SER A C 1
ATOM 943 O O . SER A 1 119 ? -11.607 1.081 7.574 1.00 91.44 119 SER A O 1
ATOM 945 N N . ALA A 1 120 ? -11.437 -1.151 7.708 1.00 86.56 120 ALA A N 1
ATOM 946 C CA . ALA A 1 120 ? -12.829 -1.338 8.104 1.00 86.56 120 ALA A CA 1
ATOM 947 C C . ALA A 1 120 ? -13.137 -0.728 9.490 1.00 86.56 120 ALA A C 1
ATOM 949 O O . ALA A 1 120 ? -14.146 -0.043 9.642 1.00 86.56 120 ALA A O 1
ATOM 950 N N . LYS A 1 121 ? -12.256 -0.901 10.490 1.00 81.31 121 LYS A N 1
ATOM 951 C CA . LYS A 1 121 ? -12.383 -0.260 11.823 1.00 81.31 121 LYS A CA 1
ATOM 952 C C . LYS A 1 121 ? -12.337 1.270 11.761 1.00 81.31 121 LYS A C 1
ATOM 954 O O . LYS A 1 121 ? -12.957 1.936 12.586 1.00 81.31 121 LYS A O 1
ATOM 959 N N . LEU A 1 122 ? -11.603 1.822 10.796 1.00 84.19 122 LEU A N 1
ATOM 960 C CA . LEU A 1 122 ? -11.535 3.260 10.524 1.00 84.19 122 LEU A CA 1
ATOM 961 C C . LEU A 1 122 ? -12.779 3.787 9.787 1.00 84.19 122 LEU A C 1
ATOM 963 O O . LEU A 1 122 ? -12.924 4.999 9.657 1.00 84.19 122 LEU A O 1
ATOM 967 N N . GLY A 1 123 ? -13.691 2.905 9.365 1.00 82.56 123 GLY A N 1
ATOM 968 C CA . GLY A 1 123 ? -14.972 3.267 8.758 1.00 82.56 123 GLY A CA 1
ATOM 969 C C . GLY A 1 123 ? -14.980 3.298 7.228 1.00 82.56 123 GLY A C 1
ATOM 970 O O . GLY A 1 123 ? -15.965 3.755 6.656 1.00 82.56 123 GLY A O 1
ATOM 971 N N . TYR A 1 124 ? -13.931 2.813 6.554 1.00 89.56 124 TYR A N 1
ATOM 972 C CA . TYR A 1 124 ? -13.908 2.730 5.090 1.00 89.56 124 TYR A CA 1
ATOM 973 C C . TYR A 1 124 ? -14.793 1.576 4.597 1.00 89.56 124 TYR A C 1
ATOM 975 O O . TYR A 1 124 ? -14.586 0.416 4.953 1.00 89.56 124 TYR A O 1
ATOM 983 N N . GLU A 1 125 ? -15.781 1.898 3.758 1.00 88.62 125 GLU A N 1
ATOM 984 C CA . GLU A 1 125 ? -16.820 0.958 3.297 1.00 88.62 125 GLU A CA 1
ATOM 985 C C . GLU A 1 125 ? -16.430 0.167 2.039 1.00 88.62 125 GLU A C 1
ATOM 987 O O . GLU A 1 125 ? -17.033 -0.858 1.724 1.00 88.62 125 GLU A O 1
ATOM 992 N N . LYS A 1 126 ? -15.411 0.630 1.313 1.00 94.06 126 LYS A N 1
ATOM 993 C CA . LYS A 1 126 ? -14.869 -0.035 0.130 1.00 94.06 126 LYS A CA 1
ATOM 994 C C . LYS A 1 126 ? -13.356 -0.066 0.240 1.00 94.06 126 LYS A C 1
ATOM 996 O O . LYS A 1 126 ? -12.715 0.977 0.337 1.00 94.06 126 LYS A O 1
ATOM 1001 N N . ILE A 1 127 ? -12.797 -1.268 0.238 1.00 95.62 127 ILE A N 1
ATOM 1002 C CA . ILE A 1 127 ? -11.359 -1.492 0.349 1.00 95.62 127 ILE A CA 1
ATOM 1003 C C . ILE A 1 127 ? -10.908 -2.163 -0.940 1.00 95.62 127 ILE A C 1
ATOM 1005 O O . ILE A 1 127 ? -11.415 -3.222 -1.301 1.00 95.62 127 ILE A O 1
ATOM 1009 N N . ILE A 1 128 ? -9.966 -1.533 -1.634 1.00 95.69 128 ILE A N 1
ATOM 1010 C CA . ILE A 1 128 ? -9.386 -2.048 -2.871 1.00 95.69 128 ILE A CA 1
ATOM 1011 C C . ILE A 1 128 ? -7.954 -2.466 -2.566 1.00 95.69 128 ILE A C 1
ATOM 1013 O O . ILE A 1 128 ? -7.172 -1.667 -2.051 1.00 95.69 128 ILE A O 1
ATOM 1017 N N . LEU A 1 129 ? -7.619 -3.711 -2.884 1.00 94.75 129 LEU A N 1
ATOM 1018 C CA . LEU A 1 129 ? -6.259 -4.221 -2.832 1.00 94.75 129 LEU A CA 1
ATOM 1019 C C . LEU A 1 129 ? -5.794 -4.464 -4.263 1.00 94.75 129 LEU A C 1
ATOM 1021 O O . LEU A 1 129 ? -6.475 -5.137 -5.036 1.00 94.75 129 LEU A O 1
ATOM 1025 N N . THR A 1 130 ? -4.639 -3.910 -4.602 1.00 94.00 130 THR A N 1
ATOM 1026 C CA . THR A 1 130 ? -4.019 -4.029 -5.921 1.00 94.00 130 THR A CA 1
ATOM 1027 C C . THR A 1 130 ? -2.515 -3.825 -5.786 1.00 94.00 130 THR A C 1
ATOM 1029 O O . THR A 1 130 ? -2.050 -3.287 -4.778 1.00 94.00 130 THR A O 1
ATOM 1032 N N . THR A 1 131 ? -1.771 -4.216 -6.813 1.00 93.31 131 THR A N 1
ATOM 1033 C CA . THR A 1 131 ? -0.382 -3.795 -7.019 1.00 93.31 131 THR A CA 1
ATOM 1034 C C . THR A 1 131 ? -0.301 -2.823 -8.196 1.00 93.31 131 THR A C 1
ATOM 1036 O O . THR A 1 131 ? -1.288 -2.603 -8.905 1.00 93.31 131 THR A O 1
ATOM 1039 N N . ASP A 1 132 ? 0.851 -2.187 -8.365 1.00 93.25 132 ASP A N 1
ATOM 1040 C CA . ASP A 1 132 ? 1.200 -1.380 -9.533 1.00 93.25 132 ASP A CA 1
ATOM 1041 C C . ASP A 1 132 ? 1.680 -2.260 -10.691 1.00 93.25 132 ASP A C 1
ATOM 1043 O O . ASP A 1 132 ? 1.221 -2.100 -11.822 1.00 93.25 132 ASP A O 1
ATOM 1047 N N . HIS A 1 133 ? 2.534 -3.236 -10.398 1.00 94.06 133 HIS A N 1
ATOM 1048 C CA . HIS A 1 133 ? 2.956 -4.273 -11.327 1.00 94.06 133 HIS A CA 1
ATOM 1049 C C . HIS A 1 133 ? 3.101 -5.632 -10.626 1.00 94.06 133 HIS A C 1
ATOM 1051 O O . HIS A 1 133 ? 2.911 -5.764 -9.414 1.00 94.06 133 HIS A O 1
ATOM 1057 N N . GLY A 1 134 ? 3.380 -6.670 -11.408 1.00 93.06 134 GLY A N 1
ATOM 1058 C CA . GLY A 1 134 ? 3.810 -7.972 -10.916 1.00 93.06 134 GLY A CA 1
ATOM 1059 C C . GLY A 1 134 ? 5.311 -8.183 -11.108 1.00 93.06 134 GLY A C 1
ATOM 1060 O O . GLY A 1 134 ? 6.066 -7.249 -11.377 1.00 93.06 134 GLY A O 1
ATOM 1061 N N . PHE A 1 135 ? 5.751 -9.428 -10.980 1.00 91.44 135 PHE A N 1
ATOM 1062 C CA . PHE A 1 135 ? 7.153 -9.818 -11.105 1.00 91.44 135 PHE A CA 1
ATOM 1063 C C . PHE A 1 135 ? 7.254 -11.280 -11.542 1.00 91.44 135 PHE A C 1
ATOM 1065 O O . PHE A 1 135 ? 6.304 -12.056 -11.429 1.00 91.44 135 PHE A O 1
ATOM 1072 N N . LEU A 1 136 ? 8.432 -11.670 -12.014 1.00 89.75 136 LEU A N 1
ATOM 1073 C CA . LEU A 1 136 ? 8.818 -13.064 -12.178 1.00 89.75 136 LEU A CA 1
ATOM 1074 C C . LEU A 1 136 ? 9.718 -13.467 -11.011 1.00 89.75 136 LEU A C 1
ATOM 1076 O O . LEU A 1 136 ? 10.612 -12.715 -10.621 1.00 89.75 136 LEU A O 1
ATOM 1080 N N . LEU A 1 137 ? 9.491 -14.674 -10.492 1.00 87.25 137 LEU A N 1
ATOM 1081 C CA . LEU A 1 137 ? 10.359 -15.320 -9.514 1.00 87.25 137 LEU A CA 1
ATOM 1082 C C . LEU A 1 137 ? 10.996 -16.558 -10.152 1.00 87.25 137 LEU A C 1
ATOM 1084 O O . LEU A 1 137 ? 10.330 -17.566 -10.385 1.00 87.25 137 LEU A O 1
ATOM 1088 N N . MET A 1 138 ? 12.280 -16.457 -10.485 1.00 84.25 138 MET A N 1
ATOM 1089 C CA . MET A 1 138 ? 13.025 -17.467 -11.232 1.00 84.25 138 MET A CA 1
ATOM 1090 C C . MET A 1 138 ? 13.703 -18.467 -10.288 1.00 84.25 138 MET A C 1
ATOM 1092 O O . MET A 1 138 ? 14.456 -18.034 -9.419 1.00 84.25 138 MET A O 1
ATOM 1096 N N . PRO A 1 139 ? 13.549 -19.792 -10.480 1.00 77.88 139 PRO A N 1
ATOM 1097 C CA . PRO A 1 139 ? 14.263 -20.776 -9.667 1.00 77.88 139 PRO A CA 1
ATOM 1098 C C . PRO A 1 139 ? 15.784 -20.646 -9.852 1.00 77.88 139 PRO A C 1
ATOM 1100 O O . PRO A 1 139 ? 16.251 -20.178 -10.892 1.00 77.88 139 PRO A O 1
ATOM 1103 N N . LEU A 1 140 ? 16.581 -21.077 -8.870 1.00 72.62 140 LEU A N 1
ATOM 1104 C CA . LEU A 1 140 ? 18.027 -21.238 -9.053 1.00 72.62 140 LEU A CA 1
ATOM 1105 C C . LEU A 1 140 ? 18.415 -22.719 -9.159 1.00 72.62 140 LEU A C 1
ATOM 1107 O O . LEU A 1 140 ? 17.920 -23.529 -8.380 1.00 72.62 140 LEU A O 1
ATOM 1111 N N . PRO A 1 141 ? 19.340 -23.064 -10.073 1.00 75.19 141 PRO A N 1
ATOM 1112 C CA . PRO A 1 141 ? 19.883 -22.207 -11.132 1.00 75.19 141 PRO A CA 1
ATOM 1113 C C . PRO A 1 141 ? 18.866 -22.007 -12.273 1.00 75.19 141 PRO A C 1
ATOM 1115 O O . PRO A 1 141 ? 18.231 -22.963 -12.707 1.00 75.19 141 PRO A O 1
ATOM 1118 N N . HIS A 1 142 ? 18.761 -20.794 -12.828 1.00 70.81 142 HIS A N 1
ATOM 1119 C CA . HIS A 1 142 ? 18.028 -20.556 -14.080 1.00 70.81 142 HIS A CA 1
ATOM 1120 C C . HIS A 1 142 ? 18.973 -20.203 -15.231 1.00 70.81 142 HIS A C 1
ATOM 1122 O O . HIS A 1 142 ? 19.963 -19.472 -15.084 1.00 70.81 142 HIS A O 1
ATOM 1128 N N . LYS A 1 143 ? 18.627 -20.702 -16.420 1.00 73.81 143 LYS A N 1
ATOM 1129 C CA . LYS A 1 143 ? 19.198 -20.257 -17.689 1.00 73.81 143 LYS A CA 1
ATOM 1130 C C . LYS A 1 143 ? 18.198 -19.309 -18.342 1.00 73.81 143 LYS A C 1
ATOM 1132 O O . LYS A 1 143 ? 17.128 -19.731 -18.759 1.00 73.81 143 LYS A O 1
ATOM 1137 N N . THR A 1 144 ? 18.545 -18.032 -18.359 1.00 79.88 144 THR A N 1
ATOM 1138 C CA . THR A 1 144 ? 17.872 -16.996 -19.142 1.00 79.88 144 THR A CA 1
ATOM 1139 C C . THR A 1 144 ? 18.828 -16.565 -20.239 1.00 79.88 144 THR A C 1
ATOM 1141 O O . THR A 1 144 ? 20.029 -16.424 -19.976 1.00 79.88 144 THR A O 1
ATOM 1144 N N . ASP A 1 145 ? 18.307 -16.364 -21.445 1.00 86.62 145 ASP A N 1
ATOM 1145 C CA . ASP A 1 145 ? 19.101 -15.789 -22.522 1.00 86.62 145 ASP A CA 1
ATOM 1146 C C . ASP A 1 145 ? 19.419 -14.331 -22.181 1.00 86.62 145 ASP A C 1
ATOM 1148 O O . ASP A 1 145 ? 18.573 -13.574 -21.690 1.00 86.62 145 ASP A O 1
ATOM 1152 N N . ILE A 1 146 ? 20.673 -13.957 -22.409 1.00 91.00 146 ILE A N 1
ATOM 1153 C CA . ILE A 1 146 ? 21.148 -12.589 -22.249 1.00 91.00 146 ILE A CA 1
ATOM 1154 C C . ILE A 1 146 ? 21.304 -12.017 -23.650 1.00 91.00 146 ILE A C 1
ATOM 1156 O O . ILE A 1 146 ? 22.060 -12.559 -24.456 1.00 91.00 146 ILE A O 1
ATOM 1160 N N . LEU A 1 147 ? 20.549 -10.960 -23.940 1.00 93.69 147 LEU A N 1
ATOM 1161 C CA . LEU A 1 147 ? 20.611 -10.277 -25.228 1.00 93.69 147 LEU A CA 1
ATOM 1162 C C . LEU A 1 147 ? 21.898 -9.457 -25.358 1.00 93.69 147 LEU A C 1
ATOM 1164 O O . LEU A 1 147 ? 22.666 -9.295 -24.408 1.00 93.69 147 LEU A O 1
ATOM 1168 N N . GLU A 1 148 ? 22.110 -8.906 -26.549 1.00 92.56 148 GLU A N 1
ATOM 1169 C CA . GLU A 1 148 ? 23.190 -7.959 -26.803 1.00 92.56 148 GLU A CA 1
ATOM 1170 C C . GLU A 1 148 ? 23.095 -6.731 -25.883 1.00 92.56 148 GLU A C 1
ATOM 1172 O O . GLU A 1 148 ? 22.011 -6.281 -25.494 1.00 92.56 148 GLU A O 1
ATOM 1177 N N . SER A 1 149 ? 24.254 -6.186 -25.510 1.00 92.00 149 SER A N 1
ATOM 1178 C CA . SER A 1 149 ? 24.325 -4.990 -24.675 1.00 92.00 149 SER A CA 1
ATOM 1179 C C . SER A 1 149 ? 23.858 -3.760 -25.442 1.00 92.00 149 SER A C 1
ATOM 1181 O O . SER A 1 149 ? 24.347 -3.490 -26.538 1.00 92.00 149 SER A O 1
ATOM 1183 N N . ILE A 1 150 ? 23.002 -2.958 -24.816 1.00 92.69 150 ILE A N 1
ATOM 1184 C CA . ILE A 1 150 ? 22.639 -1.642 -25.335 1.00 92.69 150 ILE A CA 1
ATOM 1185 C C . ILE A 1 150 ? 23.681 -0.621 -24.856 1.00 92.69 150 ILE A C 1
ATOM 1187 O O . ILE A 1 150 ? 23.925 -0.539 -23.648 1.00 92.69 150 ILE A O 1
ATOM 1191 N N . PRO A 1 151 ? 24.294 0.170 -25.755 1.00 90.38 151 PRO A N 1
ATOM 1192 C CA . PRO A 1 151 ? 25.203 1.237 -25.358 1.00 90.38 151 PRO A CA 1
ATOM 1193 C C . PRO A 1 151 ? 24.495 2.289 -24.499 1.00 90.38 151 PRO A C 1
ATOM 1195 O O . PRO A 1 151 ? 23.397 2.739 -24.828 1.00 90.38 151 PRO A O 1
ATOM 1198 N N . SER A 1 152 ? 25.146 2.728 -23.421 1.00 89.25 152 SER A N 1
ATOM 1199 C CA . SER A 1 152 ? 24.649 3.841 -22.612 1.00 89.25 152 SER A CA 1
ATOM 1200 C C . SER A 1 152 ? 24.555 5.119 -23.448 1.00 89.25 152 SER A C 1
ATOM 1202 O O . SER A 1 152 ? 25.501 5.486 -24.145 1.00 89.25 152 SER A O 1
ATOM 1204 N N . SER A 1 153 ? 23.430 5.825 -23.343 1.00 93.81 153 SER A N 1
ATOM 1205 C CA . SER A 1 153 ? 23.180 7.084 -24.047 1.00 93.81 153 SER A CA 1
ATOM 1206 C C . SER A 1 153 ? 22.357 8.031 -23.169 1.00 93.81 153 SER A C 1
ATOM 1208 O O . SER A 1 153 ? 21.466 7.564 -22.459 1.00 93.81 153 SER A O 1
ATOM 1210 N N . PRO A 1 154 ? 22.568 9.361 -23.240 1.00 94.94 154 PRO A N 1
ATOM 1211 C CA . PRO A 1 154 ? 21.712 10.335 -22.560 1.00 94.94 154 PRO A CA 1
ATOM 1212 C C . PRO A 1 154 ? 20.228 10.249 -22.951 1.00 94.94 154 PRO A C 1
ATOM 1214 O O . PRO A 1 154 ? 19.377 10.733 -22.205 1.00 94.94 154 PRO A O 1
ATOM 1217 N N . GLU A 1 155 ? 19.928 9.659 -24.109 1.00 96.00 155 GLU A N 1
ATOM 1218 C CA . GLU A 1 155 ? 18.579 9.510 -24.663 1.00 96.00 155 GLU A CA 1
ATOM 1219 C C . GLU A 1 155 ? 17.982 8.116 -24.422 1.00 96.00 155 GLU A C 1
ATOM 1221 O O . GLU A 1 155 ? 16.891 7.835 -24.910 1.00 96.00 155 GLU A O 1
ATOM 1226 N N . THR A 1 156 ? 18.679 7.218 -23.715 1.00 96.44 156 THR A N 1
ATOM 1227 C CA . THR A 1 156 ? 18.201 5.851 -23.455 1.00 96.44 156 THR A CA 1
ATOM 1228 C C . THR A 1 156 ? 18.353 5.483 -21.988 1.00 96.44 156 THR A C 1
ATOM 1230 O O . THR A 1 156 ? 19.448 5.536 -21.436 1.00 96.44 156 THR A O 1
ATOM 1233 N N . PHE A 1 157 ? 17.253 5.061 -21.370 1.00 96.50 157 PHE A N 1
ATOM 1234 C CA . PHE A 1 157 ? 17.260 4.469 -20.038 1.00 96.50 157 PHE A CA 1
ATOM 1235 C C . PHE A 1 157 ? 17.112 2.958 -20.176 1.00 96.50 157 PHE A C 1
ATOM 1237 O O . PHE A 1 157 ? 16.197 2.477 -20.847 1.00 96.50 157 PHE A O 1
ATOM 1244 N N . ILE A 1 158 ? 18.030 2.213 -19.564 1.00 95.25 158 ILE A N 1
ATOM 1245 C CA . ILE A 1 158 ? 18.153 0.765 -19.739 1.00 95.25 158 ILE A CA 1
ATOM 1246 C C . ILE A 1 158 ? 17.829 0.086 -18.410 1.00 95.25 158 ILE A C 1
ATOM 1248 O O . ILE A 1 158 ? 18.536 0.246 -17.414 1.00 95.25 158 ILE A O 1
ATOM 1252 N N . GLY A 1 159 ? 16.754 -0.694 -18.406 1.00 93.12 159 GLY A N 1
ATOM 1253 C CA . GLY A 1 159 ? 16.432 -1.643 -17.352 1.00 93.12 159 GLY A CA 1
ATOM 1254 C C . GLY A 1 159 ? 16.896 -3.058 -17.702 1.00 93.12 159 GLY A C 1
ATOM 1255 O O . GLY A 1 159 ? 17.447 -3.325 -18.765 1.00 93.12 159 GLY A O 1
ATOM 1256 N N . LYS A 1 160 ? 16.636 -4.016 -16.807 1.00 90.00 160 LYS A N 1
ATOM 1257 C CA . LYS A 1 160 ? 16.972 -5.433 -17.056 1.00 90.00 160 LYS A CA 1
ATOM 1258 C C . LYS A 1 160 ? 16.114 -6.053 -18.155 1.00 90.00 160 LYS A C 1
ATOM 1260 O O . LYS A 1 160 ? 16.589 -6.867 -18.936 1.00 90.00 160 LYS A O 1
ATOM 1265 N N . ARG A 1 161 ? 14.830 -5.693 -18.175 1.00 94.12 161 ARG A N 1
ATOM 1266 C CA . ARG A 1 161 ? 13.804 -6.276 -19.054 1.00 94.12 161 ARG A CA 1
ATOM 1267 C C . ARG A 1 161 ? 13.170 -5.248 -19.984 1.00 94.12 161 ARG A C 1
ATOM 1269 O O . ARG A 1 161 ? 12.140 -5.523 -20.587 1.00 94.12 161 ARG A O 1
ATOM 1276 N N . PHE A 1 162 ? 13.781 -4.074 -20.101 1.00 96.50 162 PHE A N 1
ATOM 1277 C CA . PHE A 1 162 ? 13.345 -3.046 -21.029 1.00 96.50 162 PHE A CA 1
ATOM 1278 C C . PHE A 1 162 ? 14.461 -2.042 -21.312 1.00 96.50 162 PHE A C 1
ATOM 1280 O O . PHE A 1 162 ? 15.390 -1.906 -20.519 1.00 96.50 162 PHE A O 1
ATOM 1287 N N . ALA A 1 163 ? 14.328 -1.285 -22.391 1.00 97.31 163 ALA A N 1
ATOM 1288 C CA . ALA A 1 163 ? 14.979 0.009 -22.545 1.00 97.31 163 ALA A CA 1
ATOM 1289 C C . ALA A 1 163 ? 13.987 0.995 -23.164 1.00 97.31 163 ALA A C 1
ATOM 1291 O O . ALA A 1 163 ? 13.146 0.598 -23.964 1.00 97.31 163 ALA A O 1
ATOM 1292 N N . ILE A 1 164 ? 14.047 2.262 -22.772 1.00 97.31 164 ILE A N 1
ATOM 1293 C CA . ILE A 1 164 ? 13.104 3.306 -23.191 1.00 97.31 164 ILE A CA 1
ATOM 1294 C C . ILE A 1 164 ? 13.866 4.545 -23.663 1.00 97.31 164 ILE A C 1
ATOM 1296 O O . ILE A 1 164 ? 14.972 4.805 -23.188 1.00 97.31 164 ILE A O 1
ATOM 1300 N N . GLY A 1 165 ? 13.288 5.301 -24.597 1.00 96.88 165 GLY A N 1
ATOM 1301 C CA . GLY A 1 165 ? 13.890 6.496 -25.188 1.00 96.88 165 GLY A CA 1
ATOM 1302 C C . GLY A 1 165 ? 14.301 6.235 -26.633 1.00 96.88 165 GLY A C 1
ATOM 1303 O O . GLY A 1 165 ? 13.440 5.971 -27.467 1.00 96.88 165 GLY A O 1
ATOM 1304 N N . LYS A 1 166 ? 15.597 6.282 -26.944 1.00 96.62 166 LYS A N 1
ATOM 1305 C CA . LYS A 1 166 ? 16.130 5.973 -28.284 1.00 96.62 166 LYS A CA 1
ATOM 1306 C C . LYS A 1 166 ? 17.093 4.776 -28.292 1.00 96.62 166 LYS A C 1
ATOM 1308 O O . LYS A 1 166 ? 18.230 4.919 -28.749 1.00 96.62 166 LYS A O 1
ATOM 1313 N N . PRO A 1 167 ? 16.681 3.602 -27.779 1.00 95.38 167 PRO A N 1
ATOM 1314 C CA . PRO A 1 167 ? 17.523 2.420 -27.862 1.00 95.38 167 PRO A CA 1
ATOM 1315 C C . PRO A 1 167 ? 17.689 1.972 -29.329 1.00 95.38 167 PRO A C 1
ATOM 1317 O O . PRO A 1 167 ? 16.776 2.168 -30.137 1.00 95.38 167 PRO A O 1
ATOM 1320 N N . PRO A 1 168 ? 18.818 1.334 -29.689 1.00 94.06 168 PRO A N 1
ATOM 1321 C CA . PRO A 1 168 ? 18.942 0.650 -30.970 1.00 94.06 168 PRO A CA 1
ATOM 1322 C C . PRO A 1 168 ? 17.955 -0.524 -31.050 1.00 94.06 168 PRO A C 1
ATOM 1324 O O . PRO A 1 168 ? 17.515 -1.058 -30.029 1.00 94.06 168 PRO A O 1
ATOM 1327 N N . GLN A 1 169 ? 17.633 -0.966 -32.266 1.00 91.00 169 GLN A N 1
ATOM 1328 C CA . GLN A 1 169 ? 16.926 -2.234 -32.441 1.00 91.00 169 GLN A CA 1
ATOM 1329 C C . GLN A 1 169 ? 17.850 -3.397 -32.074 1.00 91.00 169 GLN A C 1
ATOM 1331 O O . GLN A 1 169 ? 18.997 -3.439 -32.510 1.00 91.00 169 GLN A O 1
ATOM 1336 N N . ILE A 1 170 ? 17.335 -4.337 -31.282 1.00 94.00 170 ILE A N 1
ATOM 1337 C CA . ILE A 1 170 ? 18.066 -5.512 -30.803 1.00 94.00 170 ILE A CA 1
ATOM 1338 C C . ILE A 1 170 ? 17.285 -6.765 -31.195 1.00 94.00 170 ILE A C 1
ATOM 1340 O O . ILE A 1 170 ? 16.076 -6.853 -30.960 1.00 94.00 170 ILE A O 1
ATOM 1344 N N . GLN A 1 171 ? 17.968 -7.751 -31.777 1.00 94.06 171 GLN A N 1
ATOM 1345 C CA . GLN A 1 171 ? 17.358 -9.042 -32.087 1.00 94.06 171 GLN A CA 1
ATOM 1346 C C . GLN A 1 171 ? 16.902 -9.745 -30.799 1.00 94.06 171 GLN A C 1
ATOM 1348 O O . GLN A 1 171 ? 17.601 -9.747 -29.789 1.00 94.06 171 GLN A O 1
ATOM 1353 N N . GLY A 1 172 ? 15.718 -10.360 -30.830 1.00 94.19 172 GLY A N 1
ATOM 1354 C CA . GLY A 1 172 ? 15.146 -11.014 -29.648 1.00 94.19 172 GLY A CA 1
ATOM 1355 C C . GLY A 1 172 ? 14.450 -10.056 -28.675 1.00 94.19 172 GLY A C 1
ATOM 1356 O O . GLY A 1 172 ? 14.069 -10.482 -27.585 1.00 94.19 172 GLY A O 1
ATOM 1357 N N . ALA A 1 173 ? 14.243 -8.794 -29.064 1.00 96.50 173 ALA A N 1
ATOM 1358 C CA . ALA A 1 173 ? 13.403 -7.835 -28.356 1.00 96.50 173 ALA A CA 1
ATOM 1359 C C . ALA A 1 173 ? 12.238 -7.346 -29.235 1.00 96.50 173 ALA A C 1
ATOM 1361 O O . ALA A 1 173 ? 12.355 -7.237 -30.454 1.00 96.50 173 ALA A O 1
ATOM 1362 N N . ILE A 1 174 ? 11.110 -7.036 -28.602 1.00 96.56 174 ILE A N 1
ATOM 1363 C CA . ILE A 1 174 ? 9.960 -6.364 -29.218 1.00 96.56 174 ILE A CA 1
ATOM 1364 C C . ILE A 1 174 ? 10.144 -4.861 -29.038 1.00 96.56 174 ILE A C 1
ATOM 1366 O O . ILE A 1 174 ? 10.545 -4.431 -27.960 1.00 96.56 174 ILE A O 1
ATOM 1370 N N . SER A 1 175 ? 9.837 -4.072 -30.066 1.00 97.00 175 SER A N 1
ATOM 1371 C CA . SER A 1 175 ? 9.891 -2.609 -30.030 1.00 97.00 175 SER A CA 1
ATOM 1372 C C . SER A 1 175 ? 8.493 -2.023 -30.170 1.00 97.00 175 SER A C 1
ATOM 1374 O O . SER A 1 175 ? 7.743 -2.434 -31.052 1.00 97.00 175 SER A O 1
ATOM 1376 N N . LEU A 1 176 ? 8.156 -1.084 -29.289 1.00 97.44 176 LEU A N 1
ATOM 1377 C CA . LEU A 1 176 ? 6.881 -0.374 -29.254 1.00 97.44 176 LEU A CA 1
ATOM 1378 C C . LEU A 1 176 ? 7.140 1.131 -29.333 1.00 97.44 176 LEU A C 1
ATOM 1380 O O . LEU A 1 176 ? 7.996 1.642 -28.608 1.00 97.44 176 LEU A O 1
ATOM 1384 N N . SER A 1 177 ? 6.414 1.829 -30.203 1.00 97.06 177 SER A N 1
ATOM 1385 C CA . SER A 1 177 ? 6.498 3.288 -30.369 1.00 97.06 177 SER A CA 1
ATOM 1386 C C . SER A 1 177 ? 5.351 3.999 -29.642 1.00 97.06 177 SER A C 1
ATOM 1388 O O . SER A 1 177 ? 4.539 3.370 -28.955 1.00 97.06 177 SER A O 1
ATOM 1390 N N . ASN A 1 178 ? 5.243 5.314 -29.829 1.00 95.44 178 ASN A N 1
ATOM 1391 C CA . ASN A 1 178 ? 4.105 6.108 -29.371 1.00 95.44 178 ASN A CA 1
ATOM 1392 C C . ASN A 1 178 ? 2.760 5.694 -29.997 1.00 95.44 178 ASN A C 1
ATOM 1394 O O . ASN A 1 178 ? 1.721 5.961 -29.404 1.00 95.44 178 ASN A O 1
ATOM 1398 N N . GLU A 1 179 ? 2.762 5.002 -31.142 1.00 96.31 179 GLU A N 1
ATOM 1399 C CA . GLU A 1 179 ? 1.541 4.420 -31.727 1.00 96.31 179 GLU A CA 1
ATOM 1400 C C . GLU A 1 179 ? 0.980 3.277 -30.871 1.00 96.31 179 GLU A C 1
ATOM 1402 O O . GLU A 1 179 ? -0.216 2.996 -30.898 1.00 96.31 179 GLU A O 1
ATOM 1407 N N . ASN A 1 180 ? 1.845 2.601 -30.110 1.00 96.25 180 ASN A N 1
ATOM 1408 C CA . ASN A 1 180 ? 1.449 1.538 -29.190 1.00 96.25 180 ASN A CA 1
ATOM 1409 C C . ASN A 1 180 ? 1.313 2.050 -27.752 1.00 96.25 180 ASN A C 1
ATOM 1411 O O . ASN A 1 180 ? 0.492 1.539 -26.994 1.00 96.25 180 ASN A O 1
ATOM 1415 N N . LEU A 1 181 ? 2.150 3.018 -27.370 1.00 95.88 181 LEU A N 1
ATOM 1416 C CA . LEU A 1 181 ? 2.293 3.539 -26.014 1.00 95.88 181 LEU A CA 1
ATOM 1417 C C . LEU A 1 181 ? 2.195 5.067 -26.038 1.00 95.88 181 LEU A C 1
ATOM 1419 O O . LEU A 1 181 ? 3.206 5.761 -26.088 1.00 95.88 181 LEU A O 1
ATOM 1423 N N . GLU A 1 182 ? 0.973 5.595 -25.977 1.00 95.38 182 GLU A N 1
ATOM 1424 C CA . GLU A 1 182 ? 0.667 7.019 -26.219 1.00 95.38 182 GLU A CA 1
ATOM 1425 C C . GLU A 1 182 ? 1.412 8.018 -25.310 1.00 95.38 182 GLU A C 1
ATOM 1427 O O . GLU A 1 182 ? 1.560 9.186 -25.662 1.00 95.38 182 GLU A O 1
ATOM 1432 N N . TYR A 1 183 ? 1.899 7.589 -24.140 1.00 96.06 183 TYR A N 1
ATOM 1433 C CA . TYR A 1 183 ? 2.697 8.442 -23.249 1.00 96.06 183 TYR A CA 1
ATOM 1434 C C . TYR A 1 183 ? 4.152 8.619 -23.710 1.00 96.06 183 TYR A C 1
ATOM 1436 O O . TYR A 1 183 ? 4.898 9.396 -23.101 1.00 96.06 183 TYR A O 1
ATOM 1444 N N . LEU A 1 184 ? 4.593 7.895 -24.739 1.00 97.50 184 LEU A N 1
ATOM 1445 C CA . LEU A 1 184 ? 5.903 8.087 -25.347 1.00 97.50 184 LEU A CA 1
ATOM 1446 C C . LEU A 1 184 ? 5.881 9.291 -26.303 1.00 97.50 184 LEU A C 1
ATOM 1448 O O . LEU A 1 184 ? 4.942 9.445 -27.083 1.00 97.50 184 LEU A O 1
ATOM 1452 N N . PRO A 1 185 ? 6.921 10.141 -26.293 1.00 95.81 185 PRO A N 1
ATOM 1453 C CA . PRO A 1 185 ? 7.119 11.138 -27.336 1.00 95.81 185 PRO A CA 1
ATOM 1454 C C . PRO A 1 185 ? 7.286 10.502 -28.720 1.00 95.81 185 PRO A C 1
ATOM 1456 O O . PRO A 1 185 ? 7.747 9.366 -28.851 1.00 95.81 185 PRO A O 1
ATOM 1459 N N . GLU A 1 186 ? 7.001 11.273 -29.767 1.00 95.81 186 GLU A N 1
ATOM 1460 C CA . GLU A 1 186 ? 7.344 10.887 -31.138 1.00 95.81 186 GLU A CA 1
ATOM 1461 C C . GLU A 1 186 ? 8.842 10.576 -31.275 1.00 95.81 186 GLU A C 1
ATOM 1463 O O . GLU A 1 186 ? 9.687 11.187 -30.614 1.00 95.81 186 GLU A O 1
ATOM 1468 N N . ASN A 1 187 ? 9.177 9.642 -32.171 1.00 94.62 187 ASN A N 1
ATOM 1469 C CA . ASN A 1 187 ? 10.551 9.180 -32.403 1.00 94.62 187 ASN A CA 1
ATOM 1470 C C . ASN A 1 187 ? 11.242 8.647 -31.133 1.00 94.62 187 ASN A C 1
ATOM 1472 O O . ASN A 1 187 ? 12.453 8.820 -30.951 1.00 94.62 187 ASN A O 1
ATOM 1476 N N . THR A 1 188 ? 10.468 8.016 -30.248 1.00 96.75 188 THR A N 1
ATOM 1477 C CA . THR A 1 188 ? 10.978 7.244 -29.115 1.00 96.75 188 THR A CA 1
ATOM 1478 C C . THR A 1 188 ? 10.328 5.867 -29.070 1.00 96.75 188 THR A C 1
ATOM 1480 O O . THR A 1 188 ? 9.233 5.655 -29.594 1.00 96.75 188 THR A O 1
ATOM 1483 N N . TRP A 1 189 ? 11.030 4.919 -28.455 1.00 97.69 189 TRP A N 1
ATOM 1484 C CA . TRP A 1 189 ? 10.628 3.525 -28.366 1.00 97.69 189 TRP A CA 1
ATOM 1485 C C . TRP A 1 189 ? 10.818 2.995 -26.953 1.00 97.69 189 TRP A C 1
ATOM 1487 O O . TRP A 1 189 ? 11.740 3.394 -26.237 1.00 97.69 189 TRP A O 1
ATOM 1497 N N . ALA A 1 190 ? 9.973 2.040 -26.584 1.00 97.62 190 ALA A N 1
ATOM 1498 C CA . ALA A 1 190 ? 10.232 1.103 -25.508 1.00 97.62 190 ALA A CA 1
ATOM 1499 C C . ALA A 1 190 ? 10.505 -0.273 -26.124 1.00 97.62 190 ALA A C 1
ATOM 1501 O O . ALA A 1 190 ? 9.699 -0.780 -26.906 1.00 97.62 190 ALA A O 1
ATOM 1502 N N . ILE A 1 191 ? 11.647 -0.870 -25.795 1.00 97.69 191 ILE A N 1
ATOM 1503 C CA . ILE A 1 191 ? 12.019 -2.210 -26.247 1.00 97.69 191 ILE A CA 1
ATOM 1504 C C . ILE A 1 191 ? 12.045 -3.186 -25.081 1.00 97.69 191 ILE A C 1
ATOM 1506 O O . ILE A 1 191 ? 12.469 -2.825 -23.986 1.00 97.69 191 ILE A O 1
ATOM 1510 N N . PHE A 1 192 ? 11.624 -4.423 -25.326 1.00 97.56 192 PHE A N 1
ATOM 1511 C CA . PHE A 1 192 ? 11.443 -5.456 -24.308 1.00 97.56 192 PHE A CA 1
ATOM 1512 C C . PHE A 1 192 ? 12.009 -6.790 -24.802 1.00 97.56 192 PHE A C 1
ATOM 1514 O O . PHE A 1 192 ? 11.557 -7.268 -25.843 1.00 97.56 192 PHE A O 1
ATOM 1521 N N . PRO A 1 193 ? 12.956 -7.429 -24.092 1.00 96.12 193 PRO A N 1
ATOM 1522 C CA . PRO A 1 193 ? 13.386 -8.787 -24.404 1.00 96.12 193 PRO A CA 1
ATOM 1523 C C . PRO A 1 193 ? 12.201 -9.762 -24.443 1.00 96.12 193 PRO A C 1
ATOM 1525 O O . PRO A 1 193 ? 11.306 -9.702 -23.596 1.00 96.12 193 PRO A O 1
ATOM 1528 N N . ILE A 1 194 ? 12.198 -10.676 -25.412 1.00 93.44 194 ILE A N 1
ATOM 1529 C CA . ILE A 1 194 ? 11.145 -11.686 -25.558 1.00 93.44 194 ILE A CA 1
ATOM 1530 C C . ILE A 1 194 ? 11.261 -12.733 -24.440 1.00 93.44 194 ILE A C 1
ATOM 1532 O O . ILE A 1 194 ? 12.346 -13.203 -24.103 1.00 93.44 194 ILE A O 1
ATOM 1536 N N . GLY A 1 195 ? 10.120 -13.131 -23.872 1.00 91.06 195 GLY A N 1
ATOM 1537 C CA . GLY A 1 195 ? 10.051 -14.176 -22.850 1.00 91.06 195 GLY A CA 1
ATOM 1538 C C . GLY A 1 195 ? 10.711 -13.770 -21.528 1.00 91.06 195 GLY A C 1
ATOM 1539 O O . GLY A 1 195 ? 10.415 -12.719 -20.956 1.00 91.06 195 GLY A O 1
ATOM 1540 N N . ILE A 1 196 ? 11.588 -14.630 -21.009 1.00 90.06 196 ILE A N 1
ATOM 1541 C CA . ILE A 1 196 ? 12.312 -14.421 -19.741 1.00 90.06 196 ILE A CA 1
ATOM 1542 C C . ILE A 1 196 ? 13.732 -13.864 -19.944 1.00 90.06 196 ILE A C 1
ATOM 1544 O O . ILE A 1 196 ? 14.494 -13.750 -18.982 1.00 90.06 196 ILE A O 1
ATOM 1548 N N . SER A 1 197 ? 14.081 -13.505 -21.182 1.00 92.00 197 SER A N 1
ATOM 1549 C CA . SER A 1 197 ? 15.384 -12.947 -21.544 1.00 92.00 197 SER A CA 1
ATOM 1550 C C . SER A 1 197 ? 15.615 -11.574 -20.914 1.00 92.00 197 SER A C 1
ATOM 1552 O O . SER A 1 197 ? 14.677 -10.907 -20.462 1.00 92.00 197 SER A O 1
ATOM 1554 N N . GLN A 1 198 ? 16.878 -11.163 -20.833 1.00 92.56 198 GLN A N 1
ATOM 1555 C CA . GLN A 1 198 ? 17.281 -9.924 -20.163 1.00 92.56 198 GLN A CA 1
ATOM 1556 C C . GLN A 1 198 ? 18.394 -9.214 -20.934 1.00 92.56 198 GLN A C 1
ATOM 1558 O O . GLN A 1 198 ? 19.184 -9.853 -21.630 1.00 92.56 198 GLN A O 1
ATOM 1563 N N . PHE A 1 199 ? 18.485 -7.897 -20.771 1.00 93.31 199 PHE A N 1
ATOM 1564 C CA . PHE A 1 199 ? 19.681 -7.152 -21.145 1.00 93.31 199 PHE A CA 1
ATOM 1565 C C . PHE A 1 199 ? 20.810 -7.411 -20.132 1.00 93.31 199 PHE A C 1
ATOM 1567 O O . PHE A 1 199 ? 20.534 -7.649 -18.949 1.00 93.31 199 PHE A O 1
ATOM 1574 N N . PRO A 1 200 ? 22.084 -7.362 -20.561 1.00 90.38 200 PRO A N 1
ATOM 1575 C CA . PRO A 1 200 ? 23.219 -7.561 -19.668 1.00 90.38 200 PRO A CA 1
ATOM 1576 C C . PRO A 1 200 ? 23.235 -6.527 -18.536 1.00 90.38 200 PRO A C 1
ATOM 1578 O O . PRO A 1 200 ? 23.091 -5.329 -18.779 1.00 90.38 200 PRO A O 1
ATOM 1581 N N . ARG A 1 201 ? 23.482 -6.971 -17.298 1.00 82.81 201 ARG A N 1
ATOM 1582 C CA . ARG A 1 201 ? 23.714 -6.085 -16.149 1.00 82.81 201 ARG A CA 1
ATOM 1583 C C . ARG A 1 201 ? 24.836 -6.640 -15.266 1.00 82.81 201 ARG A C 1
ATOM 1585 O O . ARG A 1 201 ? 24.856 -7.848 -15.032 1.00 82.81 201 ARG A O 1
ATOM 1592 N N . PRO A 1 202 ? 25.753 -5.797 -14.760 1.00 77.94 202 PRO A N 1
ATOM 1593 C CA . PRO A 1 202 ? 26.741 -6.233 -13.779 1.00 77.94 202 PRO A CA 1
ATOM 1594 C C . PRO A 1 202 ? 26.070 -6.763 -12.505 1.00 77.94 202 PRO A C 1
ATOM 1596 O O . PRO A 1 202 ? 25.118 -6.153 -12.016 1.00 77.94 202 PRO A O 1
ATOM 1599 N N . GLY A 1 203 ? 26.600 -7.855 -11.948 1.00 74.56 203 GLY A N 1
ATOM 1600 C CA . GLY A 1 203 ? 26.154 -8.428 -10.675 1.00 74.56 203 GLY A CA 1
ATOM 1601 C C . GLY A 1 203 ? 25.650 -9.874 -10.773 1.00 74.56 203 GLY A C 1
ATOM 1602 O O . GLY A 1 203 ? 25.678 -10.477 -11.849 1.00 74.56 203 GLY A O 1
ATOM 1603 N N . PRO A 1 204 ? 25.235 -10.464 -9.638 1.00 70.38 204 PRO A N 1
ATOM 1604 C CA . PRO A 1 204 ? 24.673 -11.809 -9.607 1.00 70.38 204 PRO A CA 1
ATOM 1605 C C . PRO A 1 204 ? 23.318 -11.865 -10.323 1.00 70.38 204 PRO A C 1
ATOM 1607 O O . PRO A 1 204 ? 22.589 -10.876 -10.397 1.00 70.38 204 PRO A O 1
ATOM 1610 N N . LYS A 1 205 ? 22.959 -13.053 -10.821 1.00 73.25 205 LYS A N 1
ATOM 1611 C CA . LYS A 1 205 ? 21.615 -13.299 -11.353 1.00 73.25 205 LYS A CA 1
ATOM 1612 C C . LYS A 1 205 ? 20.596 -13.236 -10.220 1.00 73.25 205 LYS A C 1
ATOM 1614 O O . LYS A 1 205 ? 20.689 -13.995 -9.258 1.00 73.25 205 LYS A O 1
ATOM 1619 N N . GLU A 1 206 ? 19.615 -12.358 -10.361 1.00 76.62 206 GLU A N 1
ATOM 1620 C CA . GLU A 1 206 ? 18.518 -12.227 -9.408 1.00 76.62 206 GLU A CA 1
ATOM 1621 C C . GLU A 1 206 ? 17.382 -13.197 -9.743 1.00 76.62 206 GLU A C 1
ATOM 1623 O O . GLU A 1 206 ? 17.114 -13.482 -10.910 1.00 76.62 206 GLU A O 1
ATOM 1628 N N . GLN A 1 207 ? 16.708 -13.708 -8.711 1.00 81.50 207 GLN A N 1
ATOM 1629 C CA . GLN A 1 207 ? 15.490 -14.501 -8.893 1.00 81.50 207 GLN A CA 1
ATOM 1630 C C . GLN A 1 207 ? 14.272 -13.606 -9.127 1.00 81.50 207 GLN A C 1
ATOM 1632 O O . GLN A 1 207 ? 13.399 -13.965 -9.908 1.00 81.50 207 GLN A O 1
ATOM 1637 N N . PHE A 1 208 ? 14.217 -12.450 -8.466 1.00 85.69 208 PHE A N 1
ATOM 1638 C CA . PHE A 1 208 ? 13.132 -11.486 -8.593 1.00 85.69 208 PHE A CA 1
ATOM 1639 C C . PHE A 1 208 ? 13.429 -10.518 -9.741 1.00 85.69 208 PHE A C 1
ATOM 1641 O O . PHE A 1 208 ? 14.366 -9.724 -9.664 1.00 85.69 208 PHE A O 1
ATOM 1648 N N . ILE A 1 209 ? 12.651 -10.582 -10.819 1.00 88.19 209 ILE A N 1
ATOM 1649 C CA . ILE A 1 209 ? 12.829 -9.715 -11.991 1.00 88.19 209 ILE A CA 1
ATOM 1650 C C . ILE A 1 209 ? 11.493 -9.096 -12.408 1.00 88.19 209 ILE A C 1
ATOM 1652 O O . ILE A 1 209 ? 10.454 -9.750 -12.374 1.00 88.19 209 ILE A O 1
ATOM 1656 N N . HIS A 1 210 ? 11.528 -7.831 -12.818 1.00 92.25 210 HIS A N 1
ATOM 1657 C CA . HIS A 1 210 ? 10.370 -7.097 -13.329 1.00 92.25 210 HIS A CA 1
ATOM 1658 C C . HIS A 1 210 ? 10.806 -6.093 -14.420 1.00 92.25 210 HIS A C 1
ATOM 1660 O O . HIS A 1 210 ? 11.998 -5.989 -14.746 1.00 92.25 210 HIS A O 1
ATOM 1666 N N . GLY A 1 211 ? 9.859 -5.338 -14.981 1.00 93.75 211 GLY A N 1
ATOM 1667 C CA . GLY A 1 211 ? 10.086 -4.317 -16.007 1.00 93.75 211 GLY A CA 1
ATOM 1668 C C . GLY A 1 211 ? 9.783 -4.773 -17.435 1.00 93.75 211 GLY A C 1
ATOM 1669 O O . GLY A 1 211 ? 9.778 -3.946 -18.342 1.00 93.75 211 GLY A O 1
ATOM 1670 N N . GLY A 1 212 ? 9.515 -6.059 -17.645 1.00 95.31 212 GLY A N 1
ATOM 1671 C CA . GLY A 1 212 ? 9.121 -6.626 -18.930 1.00 95.31 212 GLY A CA 1
ATOM 1672 C C . GLY A 1 212 ? 7.618 -6.542 -19.198 1.00 95.31 212 GLY A C 1
ATOM 1673 O O . GLY A 1 212 ? 6.879 -5.799 -18.551 1.00 95.31 212 GLY A O 1
ATOM 1674 N N . ILE A 1 213 ? 7.177 -7.337 -20.172 1.00 95.81 213 ILE A N 1
ATOM 1675 C CA . ILE A 1 213 ? 5.782 -7.409 -20.636 1.00 95.81 213 ILE A CA 1
ATOM 1676 C C . ILE A 1 213 ? 5.159 -8.797 -20.429 1.00 95.81 213 ILE A C 1
ATOM 1678 O O . ILE A 1 213 ? 4.190 -9.153 -21.098 1.00 95.81 213 ILE A O 1
ATOM 1682 N N . SER A 1 214 ? 5.744 -9.629 -19.557 1.00 94.94 214 SER A N 1
ATOM 1683 C CA . SER A 1 214 ? 5.185 -10.960 -19.307 1.00 94.94 214 SER A CA 1
ATOM 1684 C C . SER A 1 214 ? 3.814 -10.859 -18.625 1.00 94.94 214 SER A C 1
ATOM 1686 O O . SER A 1 214 ? 3.568 -9.913 -17.872 1.00 94.94 214 SER A O 1
ATOM 1688 N N . PRO A 1 215 ? 2.918 -11.843 -18.818 1.00 94.50 215 PRO A N 1
ATOM 1689 C CA . PRO A 1 215 ? 1.637 -11.864 -18.121 1.00 94.50 215 PRO A CA 1
ATOM 1690 C C . PRO A 1 215 ? 1.779 -11.755 -16.597 1.00 94.50 215 PRO A C 1
ATOM 1692 O O . PRO A 1 215 ? 0.994 -11.061 -15.970 1.00 94.50 215 PRO A O 1
ATOM 1695 N N . GLN A 1 216 ? 2.796 -12.374 -15.993 1.00 93.25 216 GLN A N 1
ATOM 1696 C CA . GLN A 1 216 ? 3.052 -12.309 -14.549 1.00 93.25 216 GLN A CA 1
ATOM 1697 C C . GLN A 1 216 ? 3.441 -10.902 -14.082 1.00 93.25 216 GLN A C 1
ATOM 1699 O O . GLN A 1 216 ? 3.114 -10.516 -12.966 1.00 93.25 216 GLN A O 1
ATOM 1704 N N . GLU A 1 217 ? 4.125 -10.135 -14.932 1.00 94.06 217 GLU A N 1
ATOM 1705 C CA . GLU A 1 217 ? 4.496 -8.745 -14.661 1.00 94.06 217 GLU A CA 1
ATOM 1706 C C . GLU A 1 217 ? 3.327 -7.776 -14.914 1.00 94.06 217 GLU A C 1
ATOM 1708 O O . GLU A 1 217 ? 3.219 -6.752 -14.237 1.00 94.06 217 GLU A O 1
ATOM 1713 N N . CYS A 1 218 ? 2.446 -8.085 -15.871 1.00 95.31 218 CYS A N 1
ATOM 1714 C CA . CYS A 1 218 ? 1.426 -7.153 -16.355 1.00 95.31 218 CYS A CA 1
ATOM 1715 C C . CYS A 1 218 ? -0.003 -7.445 -15.889 1.00 95.31 218 CYS A C 1
ATOM 1717 O O . CYS A 1 218 ? -0.822 -6.530 -15.882 1.00 95.31 218 CYS A O 1
ATOM 1719 N N . PHE A 1 219 ? -0.364 -8.682 -15.550 1.00 95.44 219 PHE A N 1
ATOM 1720 C CA . PHE A 1 219 ? -1.743 -9.030 -15.197 1.00 95.44 219 PHE A CA 1
ATOM 1721 C C . PHE A 1 219 ? -1.963 -8.803 -13.708 1.00 95.44 219 PHE A C 1
ATOM 1723 O O . PHE A 1 219 ? -1.538 -9.591 -12.866 1.00 95.44 219 PHE A O 1
ATOM 1730 N N . ILE A 1 220 ? -2.660 -7.715 -13.388 1.00 93.94 220 ILE A N 1
ATOM 1731 C CA . ILE A 1 220 ? -2.868 -7.277 -12.012 1.00 93.94 220 ILE A CA 1
ATOM 1732 C C . ILE A 1 220 ? -4.255 -7.684 -11.531 1.00 93.94 220 ILE A C 1
ATOM 1734 O O . ILE A 1 220 ? -5.287 -7.303 -12.110 1.00 93.94 220 ILE A O 1
ATOM 1738 N N . GLY A 1 221 ? -4.251 -8.463 -10.450 1.00 91.19 221 GLY A N 1
ATOM 1739 C CA . GLY A 1 221 ? -5.435 -8.808 -9.682 1.00 91.19 221 GLY A CA 1
ATOM 1740 C C . GLY A 1 221 ? -5.892 -7.626 -8.835 1.00 91.19 221 GLY A C 1
ATOM 1741 O O . GLY A 1 221 ? -5.089 -6.985 -8.162 1.00 91.19 221 GLY A O 1
ATOM 1742 N N . ILE A 1 222 ? -7.196 -7.362 -8.860 1.00 93.38 222 ILE A N 1
ATOM 1743 C CA . ILE A 1 222 ? -7.836 -6.383 -7.985 1.00 93.38 222 ILE A CA 1
ATOM 1744 C C . ILE A 1 222 ? -8.788 -7.148 -7.082 1.00 93.38 222 ILE A C 1
ATOM 1746 O O . ILE A 1 222 ? -9.681 -7.844 -7.569 1.00 93.38 222 ILE A O 1
ATOM 1750 N N . LEU A 1 223 ? -8.603 -7.007 -5.775 1.00 94.31 223 LEU A N 1
ATOM 1751 C CA . LEU A 1 223 ? -9.547 -7.514 -4.791 1.00 94.31 223 LEU A CA 1
ATOM 1752 C C . LEU A 1 223 ? -10.349 -6.343 -4.244 1.00 94.31 223 LEU A C 1
ATOM 1754 O O . LEU A 1 223 ? -9.800 -5.413 -3.655 1.00 94.31 223 LEU A O 1
ATOM 1758 N N . GLU A 1 224 ? -11.660 -6.408 -4.442 1.00 95.06 224 GLU A N 1
ATOM 1759 C CA . GLU A 1 224 ? -12.602 -5.490 -3.825 1.00 95.06 224 GLU A CA 1
ATOM 1760 C C . GLU A 1 224 ? -13.225 -6.157 -2.601 1.00 95.06 224 GLU A C 1
ATOM 1762 O O . GLU A 1 224 ? -13.900 -7.183 -2.690 1.00 95.06 224 GLU A O 1
ATOM 1767 N N . CYS A 1 225 ? -12.989 -5.553 -1.445 1.00 90.94 225 CYS A N 1
ATOM 1768 C CA . CYS A 1 225 ? -13.520 -5.986 -0.170 1.00 90.94 225 CYS A CA 1
ATOM 1769 C C . CYS A 1 225 ? -14.566 -4.972 0.297 1.00 90.94 225 CYS A C 1
ATOM 1771 O O . CYS A 1 225 ? -14.248 -3.817 0.589 1.00 90.94 225 CYS A O 1
ATOM 1773 N N . THR A 1 226 ? -15.813 -5.424 0.414 1.00 89.56 226 THR A N 1
ATOM 1774 C CA . THR A 1 226 ? -16.894 -4.665 1.049 1.00 89.56 226 THR A CA 1
ATOM 1775 C C . THR A 1 226 ? -17.159 -5.256 2.431 1.00 89.56 226 THR A C 1
ATOM 1777 O O . THR A 1 226 ? -17.590 -6.413 2.527 1.00 89.56 226 THR A O 1
ATOM 1780 N N . PRO A 1 227 ? -16.921 -4.511 3.519 1.00 81.50 227 PRO A N 1
ATOM 1781 C CA . PRO A 1 227 ? -17.277 -4.968 4.851 1.00 81.50 227 PRO A CA 1
ATOM 1782 C C . PRO A 1 227 ? -18.792 -5.244 4.931 1.00 81.50 227 PRO A C 1
ATOM 1784 O O . PRO A 1 227 ? -19.623 -4.407 4.569 1.00 81.50 227 PRO A O 1
ATOM 1787 N N . LYS A 1 228 ? -19.178 -6.459 5.346 1.00 65.69 228 LYS A N 1
ATOM 1788 C CA . LYS A 1 228 ? -20.588 -6.882 5.393 1.00 65.69 228 LYS A CA 1
ATOM 1789 C C . LYS A 1 228 ? -21.305 -6.153 6.541 1.00 65.69 228 LYS A C 1
ATOM 1791 O O . LYS A 1 228 ? -21.139 -6.527 7.696 1.00 65.69 228 LYS A O 1
ATOM 1796 N N . LYS A 1 229 ? -22.161 -5.186 6.173 1.00 52.25 229 LYS A N 1
ATOM 1797 C CA . LYS A 1 229 ? -22.919 -4.206 6.992 1.00 52.25 229 LYS A CA 1
ATOM 1798 C C . LYS A 1 229 ? -22.116 -2.968 7.380 1.00 52.25 229 LYS A C 1
ATOM 1800 O O . LYS A 1 229 ? -20.924 -3.052 7.632 1.00 52.25 229 LYS A O 1
ATOM 1805 N N . LYS A 1 230 ? -22.834 -1.836 7.489 1.00 44.81 230 LYS A N 1
ATOM 1806 C CA . LYS A 1 230 ? -22.400 -0.590 8.140 1.00 44.81 230 LYS A CA 1
ATOM 1807 C C . LYS A 1 230 ? -21.801 -0.923 9.506 1.00 44.81 230 LYS A C 1
ATOM 1809 O O . LYS A 1 230 ? -22.510 -0.958 10.511 1.00 44.81 230 LYS A O 1
ATOM 1814 N N . MET A 1 231 ? -20.506 -1.197 9.536 1.00 46.12 231 MET A N 1
ATOM 1815 C CA . MET A 1 231 ? -19.711 -1.395 10.735 1.00 46.12 231 MET A CA 1
ATOM 1816 C C . MET A 1 231 ? -19.514 -0.021 11.383 1.00 46.12 231 MET A C 1
ATOM 1818 O O . MET A 1 231 ? -18.404 0.485 11.485 1.00 46.12 231 MET A O 1
ATOM 1822 N N . LYS A 1 232 ? -20.601 0.588 11.883 1.00 47.19 232 LYS A N 1
ATOM 1823 C CA . LYS A 1 232 ? -20.482 1.365 13.118 1.00 47.19 232 LYS A CA 1
ATOM 1824 C C . LYS A 1 232 ? -20.079 0.330 14.161 1.00 47.19 232 LYS A C 1
ATOM 1826 O O . LYS A 1 232 ? -20.953 -0.327 14.722 1.00 47.19 232 LYS A O 1
ATOM 1831 N N . GLY A 1 233 ? -18.775 0.074 14.287 1.00 54.75 233 GLY A N 1
ATOM 1832 C CA . GLY A 1 233 ? -18.258 -0.911 15.225 1.00 54.75 233 GLY A CA 1
ATOM 1833 C C . GLY A 1 233 ? -18.891 -0.646 16.585 1.00 54.75 233 GLY A C 1
ATOM 1834 O O . GLY A 1 233 ? -18.884 0.488 17.067 1.00 54.75 233 GLY A O 1
ATOM 1835 N N . GLN A 1 234 ? -19.545 -1.652 17.154 1.00 69.31 234 GLN A N 1
ATOM 1836 C CA . GLN A 1 234 ? -20.081 -1.506 18.498 1.00 69.31 234 GLN A CA 1
ATOM 1837 C C . GLN A 1 234 ? -18.895 -1.574 19.456 1.00 69.31 234 GLN A C 1
ATOM 1839 O O . GLN A 1 234 ? -17.948 -2.329 19.229 1.00 69.31 234 GLN A O 1
ATOM 1844 N N . LYS A 1 235 ? -18.913 -0.759 20.512 1.00 83.00 235 LYS A N 1
ATOM 1845 C CA . LYS A 1 235 ? -17.928 -0.894 21.588 1.00 83.00 235 LYS A CA 1
ATOM 1846 C C . LYS A 1 235 ? -17.995 -2.327 22.125 1.00 83.00 235 LYS A C 1
ATOM 1848 O O . LYS A 1 235 ? -19.106 -2.799 22.401 1.00 83.00 235 LYS A O 1
ATOM 1853 N N . VAL A 1 236 ? -16.844 -2.987 22.289 1.00 87.88 236 VAL A N 1
ATOM 1854 C CA . VAL A 1 236 ? -16.747 -4.382 22.759 1.00 87.88 236 VAL A CA 1
ATOM 1855 C C . VAL A 1 236 ? -17.659 -4.613 23.960 1.00 87.88 236 VAL A C 1
ATOM 1857 O O . VAL A 1 236 ? -17.784 -3.758 24.844 1.00 87.88 236 VAL A O 1
ATOM 1860 N N . ARG A 1 237 ? -18.335 -5.763 23.998 1.00 91.88 237 ARG A N 1
ATOM 1861 C CA . ARG A 1 237 ? -19.071 -6.160 25.203 1.00 91.88 237 ARG A CA 1
ATOM 1862 C C . ARG A 1 237 ? -18.072 -6.579 26.271 1.00 91.88 237 ARG A C 1
ATOM 1864 O O . ARG A 1 237 ? -16.962 -6.997 25.952 1.00 91.88 237 ARG A O 1
ATOM 1871 N N . ILE A 1 238 ? -18.478 -6.500 27.530 1.00 95.12 238 ILE A N 1
ATOM 1872 C CA . ILE A 1 238 ? -17.632 -6.905 28.650 1.00 95.12 238 ILE A CA 1
ATOM 1873 C C . ILE A 1 238 ? -18.251 -8.087 29.388 1.00 95.12 238 ILE A C 1
ATOM 1875 O O . ILE A 1 238 ? -19.468 -8.176 29.548 1.00 95.12 238 ILE A O 1
ATOM 1879 N N . LYS A 1 239 ? -17.395 -8.991 29.852 1.00 96.31 239 LYS A N 1
ATOM 1880 C CA . LYS A 1 239 ? -17.706 -9.986 30.871 1.00 96.31 239 LYS A CA 1
ATOM 1881 C C . LYS A 1 239 ? -16.913 -9.635 32.114 1.00 96.31 239 LYS A C 1
ATOM 1883 O O . LYS A 1 239 ? -15.709 -9.423 32.037 1.00 96.31 239 LYS A O 1
ATOM 1888 N N . VAL A 1 240 ? -17.599 -9.585 33.244 1.00 96.69 240 VAL A N 1
ATOM 1889 C CA . VAL A 1 240 ? -17.017 -9.142 34.507 1.00 96.69 240 VAL A CA 1
ATOM 1890 C C . VAL A 1 240 ? -16.921 -10.337 35.439 1.00 96.69 240 VAL A C 1
ATOM 1892 O O . VAL A 1 240 ? -17.908 -11.049 35.645 1.00 96.69 240 VAL A O 1
ATOM 1895 N N . SER A 1 241 ? -15.736 -10.539 35.997 1.00 95.88 241 SER A N 1
ATOM 1896 C CA . SER A 1 241 ? -15.455 -11.536 37.021 1.00 95.88 241 SER A CA 1
ATOM 1897 C C . SER A 1 241 ? -15.151 -10.813 38.329 1.00 95.88 241 SER A C 1
ATOM 1899 O O . SER A 1 241 ? -14.294 -9.933 38.390 1.00 95.88 241 SER A O 1
ATOM 1901 N N . LEU A 1 242 ? -15.887 -11.186 39.371 1.00 94.00 242 LEU A N 1
ATOM 1902 C CA . LEU A 1 242 ? -15.766 -10.667 40.731 1.00 94.00 242 LEU A CA 1
ATOM 1903 C C . LEU A 1 242 ? -15.618 -11.851 41.690 1.00 94.00 242 LEU A C 1
ATOM 1905 O O . LEU A 1 242 ? -16.134 -12.931 41.375 1.00 94.00 242 LEU A O 1
ATOM 1909 N N . PRO A 1 243 ? -14.993 -11.663 42.865 1.00 88.81 243 PRO A N 1
ATOM 1910 C CA . PRO A 1 243 ? -15.013 -12.687 43.901 1.00 88.81 243 PRO A CA 1
ATOM 1911 C C . PRO A 1 243 ? -16.456 -12.988 44.350 1.00 88.81 243 PRO A C 1
ATOM 1913 O O . PRO A 1 243 ? -17.393 -12.236 44.072 1.00 88.81 243 PRO A O 1
ATOM 1916 N N . SER A 1 244 ? -16.672 -14.119 45.018 1.00 85.06 244 SER A N 1
ATOM 1917 C CA . SER A 1 244 ? -17.988 -14.469 45.574 1.00 85.06 244 SER A CA 1
ATOM 1918 C C . SER A 1 244 ? -18.360 -13.582 46.768 1.00 85.06 244 SER A C 1
ATOM 1920 O O . SER A 1 244 ? -19.517 -13.184 46.893 1.00 85.06 244 SER A O 1
ATOM 1922 N N . ILE A 1 245 ? -17.374 -13.251 47.605 1.00 87.31 245 ILE A N 1
ATOM 1923 C CA . ILE A 1 245 ? -17.464 -12.405 48.801 1.00 87.31 245 ILE A CA 1
ATOM 1924 C C . ILE A 1 245 ? -16.224 -11.505 48.826 1.00 87.31 245 ILE A C 1
ATOM 1926 O O . ILE A 1 245 ? -15.151 -11.922 48.386 1.00 87.31 245 ILE A O 1
ATOM 1930 N N . ILE A 1 246 ? -16.352 -10.278 49.330 1.00 88.56 246 ILE A N 1
ATOM 1931 C CA . ILE A 1 246 ? -15.193 -9.410 49.566 1.00 88.56 246 ILE A CA 1
ATOM 1932 C C . ILE A 1 246 ? -14.680 -9.677 50.980 1.00 88.56 246 ILE A C 1
ATOM 1934 O O . ILE A 1 246 ? -15.283 -9.226 51.952 1.00 88.56 246 ILE A O 1
ATOM 1938 N N . SER A 1 247 ? -13.586 -10.435 51.076 1.00 86.62 247 SER A N 1
ATOM 1939 C CA . SER A 1 247 ? -12.948 -10.822 52.342 1.00 86.62 247 SER A CA 1
ATOM 1940 C C . SER A 1 247 ? -11.741 -9.969 52.734 1.00 86.62 247 SER A C 1
ATOM 1942 O O . SER A 1 247 ? -11.180 -10.144 53.809 1.00 86.62 247 SER A O 1
ATOM 1944 N N . SER A 1 248 ? -11.355 -9.014 51.886 1.00 86.56 248 SER A N 1
ATOM 1945 C CA . SER A 1 248 ? -10.274 -8.058 52.136 1.00 86.56 248 SER A CA 1
ATOM 1946 C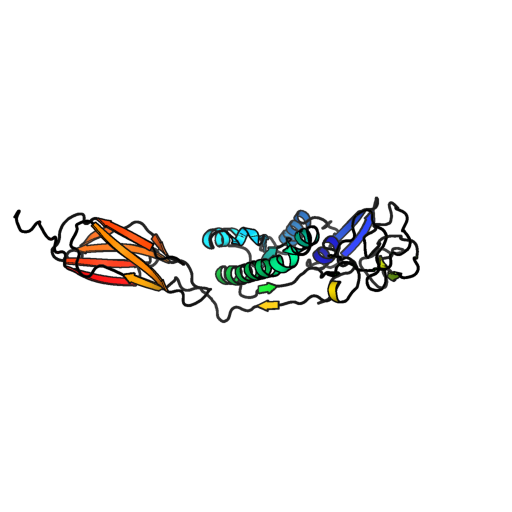 C . SER A 1 248 ? -10.713 -6.652 51.741 1.00 86.56 248 SER A C 1
ATOM 1948 O O . SER A 1 248 ? -11.519 -6.473 50.827 1.00 86.56 248 SER A O 1
ATOM 1950 N N . ALA A 1 249 ? -10.142 -5.633 52.389 1.00 88.19 249 ALA A N 1
ATOM 1951 C CA . ALA A 1 249 ? -10.316 -4.241 51.978 1.00 88.19 249 ALA A CA 1
ATOM 1952 C C . ALA A 1 249 ? -9.809 -3.987 50.547 1.00 88.19 249 ALA A C 1
ATOM 1954 O O . ALA A 1 249 ? -10.186 -2.989 49.940 1.00 88.19 249 ALA A O 1
ATOM 1955 N N . ILE A 1 250 ? -8.963 -4.868 50.005 1.00 91.06 250 ILE A N 1
ATOM 1956 C CA . ILE A 1 250 ? -8.479 -4.817 48.627 1.00 91.06 250 ILE A CA 1
ATOM 1957 C C . ILE A 1 250 ? -9.011 -6.032 47.868 1.00 91.06 250 ILE A C 1
ATOM 1959 O O . ILE A 1 250 ? -8.821 -7.167 48.301 1.00 91.06 250 ILE A O 1
ATOM 1963 N N . PHE A 1 251 ? -9.637 -5.804 46.717 1.00 93.25 251 PHE A N 1
ATOM 1964 C CA . PHE A 1 251 ? -10.139 -6.870 45.851 1.00 93.25 251 PHE A CA 1
ATOM 1965 C C . PHE A 1 251 ? -9.933 -6.529 44.374 1.00 93.25 251 PHE A C 1
ATOM 1967 O O . PHE A 1 251 ? -9.704 -5.375 44.012 1.00 93.25 251 PHE A O 1
ATOM 1974 N N . ILE A 1 252 ? -9.997 -7.549 43.520 1.00 94.06 252 ILE A N 1
ATOM 1975 C CA . ILE A 1 252 ? -9.760 -7.419 42.081 1.00 94.06 252 ILE A CA 1
ATOM 1976 C C . ILE A 1 252 ? -11.082 -7.542 41.327 1.00 94.06 252 ILE A C 1
ATOM 1978 O O . ILE A 1 252 ? -11.906 -8.411 41.622 1.00 94.06 252 ILE A O 1
ATOM 1982 N N . VAL A 1 253 ? -11.255 -6.680 40.330 1.00 96.50 253 VAL A N 1
ATOM 1983 C CA . VAL A 1 253 ? -12.304 -6.781 39.317 1.00 96.50 253 VAL A CA 1
ATOM 1984 C C . VAL A 1 253 ? -11.646 -7.084 37.981 1.00 96.50 253 VAL A C 1
ATO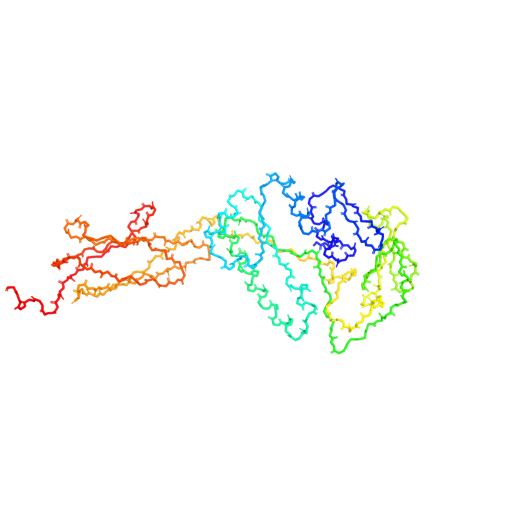M 1986 O O . VAL A 1 253 ? -10.881 -6.261 37.479 1.00 96.50 253 VAL A O 1
ATOM 1989 N N . SER A 1 254 ? -11.950 -8.242 37.398 1.00 96.62 254 SER A N 1
ATOM 1990 C CA . SER A 1 254 ? -11.432 -8.610 36.078 1.00 96.62 254 SER A CA 1
ATOM 1991 C C . SER A 1 254 ? -12.491 -8.371 35.007 1.00 96.62 254 SER A C 1
ATOM 1993 O O . SER A 1 254 ? -13.636 -8.819 35.125 1.00 96.62 254 SER A O 1
ATOM 1995 N N . ILE A 1 255 ? -12.115 -7.641 33.962 1.00 97.38 255 ILE A N 1
ATOM 1996 C CA . ILE A 1 255 ? -12.978 -7.231 32.859 1.00 97.38 255 ILE A CA 1
ATOM 1997 C C . ILE A 1 255 ? -12.429 -7.844 31.576 1.00 97.38 255 ILE A C 1
ATOM 1999 O O . ILE A 1 255 ? -11.417 -7.407 31.029 1.00 97.38 255 ILE A O 1
ATOM 2003 N N . LYS A 1 256 ? -13.126 -8.862 31.077 1.00 95.50 256 LYS A N 1
ATOM 2004 C CA . LYS A 1 256 ? -12.771 -9.563 29.848 1.00 95.50 256 LYS A CA 1
ATOM 2005 C C . LYS A 1 256 ? -13.597 -9.037 28.671 1.00 95.50 256 LYS A C 1
ATOM 2007 O O . LYS A 1 256 ? -14.829 -9.087 28.740 1.00 95.50 256 LYS A O 1
ATOM 2012 N N . PRO A 1 257 ? -12.973 -8.579 27.574 1.00 92.00 257 PRO A N 1
ATOM 2013 C CA . PRO A 1 257 ? -13.709 -8.201 26.377 1.00 92.00 257 PRO A CA 1
ATOM 2014 C C . PRO A 1 257 ? -14.316 -9.431 25.696 1.00 92.00 257 PRO A C 1
ATOM 2016 O O . PRO A 1 257 ? -13.682 -10.480 25.567 1.00 92.00 257 PRO A O 1
ATOM 2019 N N . ILE A 1 258 ? -15.552 -9.292 25.225 1.00 91.12 258 ILE A N 1
ATOM 2020 C CA . ILE A 1 258 ? -16.195 -10.226 24.304 1.00 91.12 258 ILE A CA 1
ATOM 2021 C C . ILE A 1 258 ? -16.211 -9.557 22.933 1.00 91.12 258 ILE A C 1
ATOM 2023 O O . ILE A 1 258 ? -17.062 -8.707 22.656 1.00 91.12 258 ILE A O 1
ATOM 2027 N N . ILE A 1 259 ? -15.270 -9.967 22.087 1.00 82.19 259 ILE A N 1
ATOM 2028 C CA . ILE A 1 259 ? -15.191 -9.556 20.686 1.00 82.19 259 ILE A CA 1
ATOM 2029 C C . ILE A 1 259 ? -16.084 -10.496 19.876 1.00 82.19 259 ILE A C 1
ATOM 2031 O O . ILE A 1 259 ? -15.846 -11.703 19.836 1.00 82.19 259 ILE A O 1
ATOM 2035 N N . GLN A 1 260 ? -17.128 -9.956 19.253 1.00 78.12 260 GLN A N 1
ATOM 2036 C CA . GLN A 1 260 ? -18.013 -10.709 18.358 1.00 78.12 260 GLN A CA 1
ATOM 2037 C C . GLN A 1 260 ? -17.567 -10.582 16.909 1.00 78.12 260 GLN A C 1
ATOM 2039 O O . GLN A 1 260 ? -17.759 -11.501 16.112 1.00 78.12 260 GLN A O 1
ATOM 2044 N N . GLN A 1 261 ? -16.998 -9.430 16.558 1.00 69.81 261 GLN A N 1
ATOM 2045 C CA . GLN A 1 261 ? -16.575 -9.127 15.204 1.00 69.81 261 GLN A CA 1
ATOM 2046 C C . GLN A 1 261 ? -15.251 -8.387 15.213 1.00 69.81 261 GLN A C 1
ATOM 2048 O O . GLN A 1 261 ? -14.926 -7.635 16.128 1.00 69.81 261 GLN A O 1
ATOM 2053 N N . ILE A 1 262 ? -14.513 -8.539 14.120 1.00 60.72 262 ILE A N 1
ATOM 2054 C CA . ILE A 1 262 ? -13.260 -7.820 13.916 1.00 60.72 262 ILE A CA 1
ATOM 2055 C C . ILE A 1 262 ? -13.484 -6.295 13.952 1.00 60.72 262 ILE A C 1
ATOM 2057 O O . ILE A 1 262 ? -12.580 -5.573 14.342 1.00 60.72 262 ILE A O 1
ATOM 2061 N N . SER A 1 263 ? -14.676 -5.795 13.608 1.00 59.66 263 SER A N 1
ATOM 2062 C CA . SER A 1 263 ? -15.065 -4.374 13.673 1.00 59.66 263 SER A CA 1
ATOM 2063 C C . SER A 1 263 ? -15.171 -3.768 15.061 1.00 59.66 263 SER A C 1
ATOM 2065 O O . SER A 1 263 ? -15.286 -2.543 15.136 1.00 59.66 263 SER A O 1
ATOM 2067 N N . ASP A 1 264 ? -15.280 -4.573 16.120 1.00 75.88 264 ASP A N 1
ATOM 2068 C CA . ASP A 1 264 ? -15.663 -4.044 17.428 1.00 75.88 264 ASP A CA 1
ATOM 2069 C C . ASP A 1 264 ? -14.651 -2.978 17.879 1.00 75.88 264 ASP A C 1
ATOM 2071 O O . ASP A 1 264 ? -13.446 -3.080 17.616 1.00 75.88 264 ASP A O 1
ATOM 2075 N N . LEU A 1 265 ? -15.152 -1.909 18.499 1.00 78.44 265 LEU A N 1
ATOM 2076 C CA . LEU A 1 265 ? -14.339 -0.775 18.941 1.00 78.44 265 LEU A CA 1
ATOM 2077 C C . LEU A 1 265 ? -13.916 -0.958 20.405 1.00 78.44 265 LEU A C 1
ATOM 2079 O O . LEU A 1 265 ? -14.673 -1.545 21.181 1.00 78.44 265 LEU A O 1
ATOM 2083 N N . PRO A 1 266 ? -12.756 -0.420 20.827 1.00 85.12 266 PRO A N 1
ATOM 2084 C CA . PRO A 1 266 ? -12.401 -0.346 22.241 1.00 85.12 266 PRO A CA 1
ATOM 2085 C C . PRO A 1 266 ? -13.506 0.315 23.070 1.00 85.12 266 PRO A C 1
ATOM 2087 O O . PRO A 1 266 ? -14.171 1.248 22.608 1.00 85.12 266 PRO A O 1
ATOM 2090 N N . ARG A 1 267 ? -13.682 -0.145 24.308 1.00 91.56 267 ARG A N 1
ATOM 2091 C CA . ARG A 1 267 ? -14.626 0.431 25.265 1.00 91.56 267 ARG A CA 1
ATOM 2092 C C . ARG A 1 267 ? -13.872 0.998 26.457 1.00 91.56 267 ARG A C 1
ATOM 2094 O O . ARG A 1 267 ? -13.128 0.272 27.102 1.00 91.56 267 ARG A O 1
ATOM 2101 N N . THR A 1 268 ? -14.101 2.263 26.784 1.00 93.44 268 THR A N 1
ATOM 2102 C CA . THR A 1 268 ? -13.606 2.844 28.037 1.00 93.44 268 THR A CA 1
ATOM 2103 C C . THR A 1 268 ? -14.665 2.678 29.115 1.00 93.44 268 THR A C 1
ATOM 2105 O O . THR A 1 268 ? -15.809 3.096 28.925 1.00 93.44 268 THR A O 1
ATOM 2108 N N . VAL A 1 269 ? -14.293 2.063 30.232 1.00 97.00 269 VAL A N 1
ATOM 2109 C CA . VAL A 1 269 ? -15.184 1.791 31.361 1.00 97.00 269 VAL A CA 1
ATOM 2110 C C . VAL A 1 269 ? -14.680 2.442 32.641 1.00 97.00 269 VAL A C 1
ATOM 2112 O O . VAL A 1 269 ? -13.485 2.683 32.801 1.00 97.00 269 VAL A O 1
ATOM 2115 N N . ILE A 1 270 ? -15.602 2.696 33.560 1.00 97.12 270 ILE A N 1
ATOM 2116 C CA . ILE A 1 270 ? -15.323 3.101 34.941 1.00 97.12 270 ILE A CA 1
ATOM 2117 C C . ILE A 1 270 ? -16.049 2.164 35.899 1.00 97.12 270 ILE A C 1
ATOM 2119 O O . ILE A 1 270 ? -17.142 1.682 35.590 1.00 97.12 270 ILE A O 1
ATOM 2123 N N . ILE A 1 271 ? -15.452 1.923 37.063 1.00 97.62 271 ILE A N 1
ATOM 2124 C CA . ILE A 1 271 ? -16.058 1.151 38.146 1.00 97.62 271 ILE A CA 1
ATOM 2125 C C . ILE A 1 271 ? -16.499 2.110 39.248 1.00 97.62 271 ILE A C 1
ATOM 2127 O O . ILE A 1 271 ? -15.707 2.917 39.728 1.00 97.62 271 ILE A O 1
ATOM 2131 N N . GLU A 1 272 ? -17.752 2.002 39.670 1.00 97.38 272 GLU A N 1
ATOM 2132 C CA . GLU A 1 272 ? -18.298 2.690 40.835 1.00 97.38 272 GLU A CA 1
ATOM 2133 C C . GLU A 1 272 ? -18.656 1.668 41.912 1.00 97.38 272 GLU A C 1
ATOM 2135 O O . GLU A 1 272 ? -19.328 0.670 41.637 1.00 97.38 272 GLU A O 1
ATOM 2140 N N . LEU A 1 273 ? -18.229 1.936 43.143 1.00 96.06 273 LEU A N 1
ATOM 2141 C CA . LEU A 1 273 ? -18.685 1.222 44.329 1.00 96.06 273 LEU A CA 1
ATOM 2142 C C . LEU A 1 273 ? -19.703 2.096 45.044 1.00 96.06 273 LEU A C 1
ATOM 2144 O O . LEU A 1 273 ? -19.413 3.258 45.341 1.00 96.06 273 LEU A O 1
ATOM 2148 N N . LEU A 1 274 ? -20.878 1.543 45.315 1.00 95.56 274 LEU A N 1
ATOM 2149 C CA . LEU A 1 274 ? -21.961 2.237 45.990 1.00 95.56 274 LEU A CA 1
ATOM 2150 C C . LEU A 1 274 ? -22.313 1.545 47.302 1.00 95.56 274 LEU A C 1
ATOM 2152 O O . LEU A 1 274 ? -22.339 0.320 47.390 1.00 95.56 274 LEU A O 1
ATOM 2156 N N . GLU A 1 275 ? -22.649 2.348 48.299 1.00 93.56 275 GLU A N 1
ATOM 2157 C CA . GLU A 1 275 ? -23.243 1.913 49.557 1.00 93.56 275 GLU A CA 1
ATOM 2158 C C . GLU A 1 275 ? -24.504 2.742 49.789 1.00 93.56 275 GLU A C 1
ATOM 2160 O O . GLU A 1 275 ? -24.430 3.971 49.808 1.00 93.56 275 GLU A O 1
ATOM 2165 N N . GLN A 1 276 ? -25.659 2.085 49.945 1.00 88.62 276 GLN A N 1
ATOM 2166 C CA . GLN A 1 276 ? -26.957 2.765 50.094 1.00 88.62 276 GLN A CA 1
ATOM 2167 C C . GLN A 1 276 ?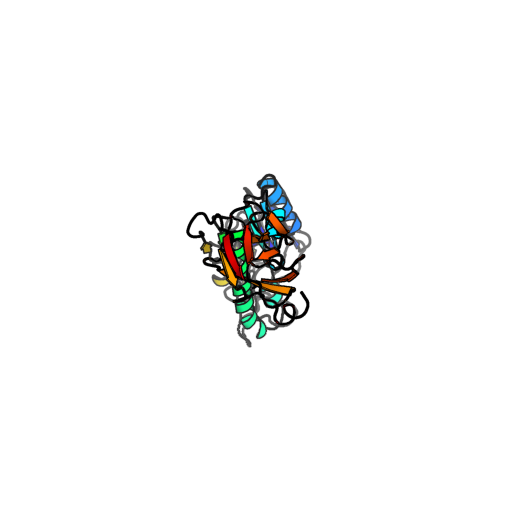 -27.171 3.850 49.016 1.00 88.62 276 GLN A C 1
ATOM 2169 O O . GLN A 1 276 ? -27.466 5.004 49.321 1.00 88.62 276 GLN A O 1
ATOM 2174 N N . ASP A 1 277 ? -26.920 3.488 47.752 1.00 87.94 277 ASP A N 1
ATOM 2175 C CA . ASP A 1 277 ? -26.990 4.361 46.568 1.00 87.94 277 ASP A CA 1
ATOM 2176 C C . ASP A 1 277 ? -26.022 5.561 46.542 1.00 87.94 277 ASP A C 1
ATOM 2178 O O . ASP A 1 277 ? -26.053 6.365 45.607 1.00 87.94 277 ASP A O 1
ATOM 2182 N N . ARG A 1 278 ? -25.096 5.674 47.503 1.00 92.38 278 ARG A N 1
ATOM 2183 C CA . ARG A 1 278 ? -24.033 6.689 47.495 1.00 92.38 278 ARG A CA 1
ATOM 2184 C C . ARG A 1 278 ? -22.742 6.107 46.947 1.00 92.38 278 ARG A C 1
ATOM 2186 O O . ARG A 1 278 ? -22.268 5.088 47.439 1.00 92.38 278 ARG A O 1
ATOM 2193 N N . ILE A 1 279 ? -22.146 6.778 45.963 1.00 94.44 279 ILE A N 1
ATOM 2194 C CA . ILE A 1 279 ? -20.834 6.402 45.425 1.00 94.44 279 ILE A CA 1
ATOM 2195 C C . ILE A 1 279 ? -19.778 6.639 46.508 1.00 94.44 279 ILE A C 1
ATOM 2197 O O . ILE A 1 279 ? -19.583 7.769 46.952 1.00 94.44 279 ILE A O 1
ATOM 2201 N N . ILE A 1 280 ? -19.095 5.574 46.922 1.00 94.88 280 ILE A N 1
ATOM 2202 C CA . ILE A 1 28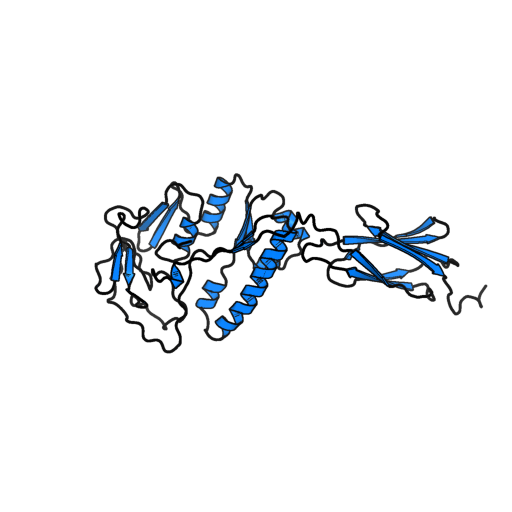0 ? -17.979 5.627 47.875 1.00 94.88 280 ILE A CA 1
ATOM 2203 C C . ILE A 1 280 ? -16.622 5.553 47.167 1.00 94.88 280 ILE A C 1
ATOM 2205 O O . ILE A 1 280 ? -15.628 6.036 47.699 1.00 94.88 280 ILE A O 1
ATOM 2209 N N . LEU A 1 281 ? -16.571 4.978 45.962 1.00 95.44 281 LEU A N 1
ATOM 2210 C CA . LEU A 1 281 ? -15.367 4.911 45.136 1.00 95.44 281 LEU A CA 1
ATOM 2211 C C . LEU A 1 281 ? -15.741 4.983 43.658 1.00 95.44 281 LEU A C 1
ATOM 2213 O O . LEU A 1 281 ? -16.702 4.345 43.231 1.00 95.44 281 LEU A O 1
ATOM 2217 N N . ARG A 1 282 ? -14.942 5.713 42.879 1.00 96.06 282 ARG A N 1
ATOM 2218 C CA . ARG A 1 282 ? -14.975 5.728 41.415 1.00 96.06 282 ARG A CA 1
ATOM 2219 C C . ARG A 1 282 ? -13.558 5.474 40.905 1.00 96.06 282 ARG A C 1
ATOM 2221 O O . ARG A 1 282 ? -12.632 6.137 41.362 1.00 96.06 282 ARG A O 1
ATOM 2228 N N . SER A 1 283 ? -13.381 4.497 40.022 1.00 96.19 283 SER A N 1
ATOM 2229 C CA . SER A 1 283 ? -12.081 4.199 39.417 1.00 96.19 283 SER A CA 1
ATOM 2230 C C . SER A 1 283 ? -11.721 5.211 38.330 1.00 96.19 283 SER A C 1
ATOM 2232 O O . SER A 1 283 ? -12.597 5.861 37.755 1.00 96.19 283 SER A O 1
ATOM 2234 N N . GLU A 1 284 ? -10.439 5.250 37.973 1.00 93.12 284 GLU A N 1
ATOM 2235 C CA . GLU A 1 284 ? -9.997 5.898 36.739 1.00 93.12 284 GLU A CA 1
ATOM 2236 C C . GLU A 1 284 ? -10.596 5.203 35.498 1.00 93.12 284 GLU A C 1
ATOM 2238 O O . GLU A 1 284 ? -10.871 3.990 35.538 1.00 93.12 284 GLU A O 1
ATOM 2243 N N . PRO A 1 285 ? -10.804 5.936 34.387 1.00 94.12 285 PRO A N 1
ATOM 2244 C CA . PRO A 1 285 ? -11.245 5.356 33.126 1.00 94.12 285 PRO A CA 1
ATOM 2245 C C . PRO A 1 285 ? -10.236 4.333 32.605 1.00 94.12 285 PRO A C 1
ATOM 2247 O O . PRO A 1 285 ? -9.059 4.634 32.420 1.00 94.12 285 PRO A O 1
ATOM 2250 N N . THR A 1 286 ? -10.706 3.121 32.327 1.00 93.19 286 THR A N 1
ATOM 2251 C CA . THR A 1 286 ? -9.877 2.024 31.817 1.00 93.19 286 THR A CA 1
ATOM 2252 C C . THR A 1 286 ? -10.379 1.592 30.451 1.00 93.19 286 THR A C 1
ATOM 2254 O O . THR A 1 286 ? -11.560 1.294 30.276 1.00 93.19 286 THR A O 1
ATOM 2257 N N . GLN A 1 287 ? -9.492 1.579 29.458 1.00 91.94 287 GLN A N 1
ATOM 2258 C CA . GLN A 1 287 ? -9.822 1.124 28.112 1.00 91.94 287 GLN A CA 1
ATOM 2259 C C . GLN A 1 287 ? -9.686 -0.398 28.023 1.00 91.94 287 GLN A C 1
ATOM 2261 O O . GLN A 1 287 ? -8.643 -0.948 28.347 1.00 91.94 287 GLN A O 1
ATOM 2266 N N . VAL A 1 288 ? -10.731 -1.062 27.539 1.00 92.44 288 VAL A N 1
ATOM 2267 C CA . VAL A 1 288 ? -10.813 -2.514 27.366 1.00 92.44 288 VAL A CA 1
ATOM 2268 C C . VAL A 1 288 ? -11.018 -2.813 25.883 1.00 92.44 288 VAL A C 1
ATOM 2270 O O . VAL A 1 288 ? -11.896 -2.220 25.244 1.00 92.44 288 VAL A O 1
ATOM 2273 N N . TYR A 1 289 ? -10.216 -3.720 25.316 1.00 84.56 289 TYR A N 1
ATOM 2274 C CA . TYR A 1 289 ? -10.333 -4.081 23.900 1.00 84.56 289 TYR A CA 1
ATOM 2275 C C . TYR A 1 289 ? -10.093 -5.560 23.588 1.00 84.56 289 TYR A C 1
ATOM 2277 O O . TYR A 1 289 ? -11.053 -6.270 23.309 1.00 84.56 289 TYR A O 1
ATOM 2285 N N . ASP A 1 290 ? -8.843 -6.022 23.614 1.00 82.12 290 ASP A N 1
ATOM 2286 C CA . ASP A 1 290 ? -8.437 -7.369 23.181 1.00 82.12 290 ASP A CA 1
ATOM 2287 C C . ASP A 1 290 ? -7.729 -8.182 24.272 1.00 82.12 290 ASP A C 1
ATOM 2289 O O . ASP A 1 290 ? -7.402 -9.353 24.071 1.00 82.12 290 ASP A O 1
ATOM 2293 N N . LYS A 1 291 ? -7.544 -7.583 25.448 1.00 84.44 291 LYS A N 1
ATOM 2294 C CA . LYS A 1 291 ? -6.961 -8.209 26.631 1.00 84.44 291 LYS A CA 1
ATOM 2295 C C . LYS A 1 291 ? -7.879 -8.035 27.831 1.00 84.44 291 LYS A C 1
ATOM 2297 O O . LYS A 1 291 ? -8.702 -7.124 27.878 1.00 84.44 291 LYS A O 1
ATOM 2302 N N . GLU A 1 292 ? -7.764 -8.972 28.763 1.00 91.88 292 GLU A N 1
ATOM 2303 C CA . GLU A 1 292 ? -8.445 -8.897 30.048 1.00 91.88 292 GLU A CA 1
ATOM 2304 C C . GLU A 1 292 ? -7.737 -7.881 30.941 1.00 91.88 292 GLU A C 1
ATOM 2306 O O . GLU A 1 292 ? -6.533 -7.982 31.165 1.00 91.88 292 GLU A O 1
ATOM 2311 N N . GLU A 1 293 ? -8.503 -6.921 31.448 1.00 94.50 293 GLU A N 1
ATOM 2312 C CA . GLU A 1 293 ? -8.013 -5.889 32.355 1.00 94.50 293 GLU A CA 1
ATOM 2313 C C . GLU A 1 293 ? -8.387 -6.263 33.787 1.00 94.50 293 GLU A C 1
ATOM 2315 O O . GLU A 1 293 ? -9.534 -6.613 34.062 1.00 94.50 293 GLU A O 1
ATOM 2320 N N . SER A 1 294 ? -7.429 -6.200 34.709 1.00 94.88 294 SER A N 1
ATOM 2321 C CA . SER A 1 294 ? -7.662 -6.482 36.129 1.00 94.88 294 SER A CA 1
ATOM 2322 C C . SER A 1 294 ? -7.401 -5.230 36.950 1.00 94.88 294 SER A C 1
ATOM 2324 O O . SER A 1 294 ? -6.275 -4.742 37.005 1.00 94.88 294 SER A O 1
ATOM 2326 N N . LEU A 1 295 ? -8.449 -4.710 37.587 1.00 95.62 295 LEU A N 1
ATOM 2327 C CA . LEU A 1 295 ? -8.378 -3.509 38.409 1.00 95.62 295 LEU A CA 1
ATOM 2328 C C . LEU A 1 295 ? -8.406 -3.891 39.883 1.00 95.62 295 LEU A C 1
ATOM 2330 O O . LEU A 1 295 ? -9.356 -4.513 40.358 1.00 95.62 295 LEU A O 1
ATOM 2334 N N . THR A 1 296 ? -7.382 -3.465 40.613 1.00 94.75 296 THR A N 1
ATOM 2335 C CA . THR A 1 296 ? -7.325 -3.583 42.069 1.00 94.75 296 THR A CA 1
ATOM 2336 C C . THR A 1 296 ? -8.043 -2.395 42.698 1.00 94.75 296 THR A C 1
ATOM 2338 O O . THR A 1 296 ? -7.626 -1.250 42.525 1.00 94.75 296 THR A O 1
ATOM 2341 N N . LEU A 1 297 ? -9.112 -2.658 43.444 1.00 94.50 297 LEU A N 1
ATOM 2342 C CA . LEU A 1 297 ? -9.888 -1.645 44.154 1.00 94.50 297 LEU A CA 1
ATOM 2343 C C . LEU A 1 297 ? -9.654 -1.767 45.656 1.00 94.50 297 LEU A C 1
ATOM 2345 O O . LEU A 1 297 ? -9.622 -2.871 46.198 1.00 94.50 297 LEU A O 1
ATOM 2349 N N . LYS A 1 298 ? -9.523 -0.621 46.330 1.00 92.81 298 LYS A N 1
ATOM 2350 C CA . LYS A 1 298 ? -9.422 -0.533 47.788 1.00 92.81 298 LYS A CA 1
ATOM 2351 C C . LYS A 1 298 ? -10.680 0.116 48.346 1.00 92.81 298 LYS A C 1
ATOM 2353 O O . LYS A 1 298 ? -10.998 1.250 48.003 1.00 92.81 298 LYS A O 1
ATOM 2358 N N . LEU A 1 299 ? -11.368 -0.590 49.229 1.00 90.38 299 LEU A N 1
ATOM 2359 C CA . LEU A 1 299 ? -12.513 -0.068 49.951 1.00 90.38 299 LEU A CA 1
ATOM 2360 C C . LEU A 1 299 ? -12.084 1.106 50.852 1.00 90.38 299 LEU A C 1
ATOM 2362 O O . LEU A 1 299 ? -11.167 0.947 51.661 1.00 90.38 299 LEU A O 1
ATOM 2366 N N . PRO A 1 300 ? -12.732 2.281 50.742 1.00 87.44 300 PRO A N 1
ATOM 2367 C CA . PRO A 1 300 ? -12.431 3.428 51.602 1.00 87.44 300 PRO A CA 1
ATOM 2368 C C . PRO A 1 300 ? -12.952 3.234 53.034 1.00 87.44 300 PRO A C 1
ATOM 2370 O O . PRO A 1 300 ? -12.435 3.835 53.970 1.00 87.44 300 PRO A O 1
ATOM 2373 N N . ARG A 1 301 ? -13.977 2.393 53.200 1.00 85.75 301 ARG A N 1
ATOM 2374 C CA . ARG A 1 301 ? -14.563 1.955 54.473 1.00 85.75 301 ARG A CA 1
ATOM 2375 C C . ARG A 1 301 ? -15.147 0.552 54.312 1.00 85.75 301 ARG A C 1
ATOM 2377 O O . ARG A 1 301 ? -15.246 0.080 53.183 1.00 85.75 301 ARG A O 1
ATOM 2384 N N . ILE A 1 302 ? -15.536 -0.093 55.412 1.00 84.88 302 ILE A N 1
ATOM 2385 C CA . ILE A 1 302 ? -16.009 -1.486 55.432 1.00 84.88 302 ILE A CA 1
ATOM 2386 C C . ILE A 1 302 ? -17.533 -1.503 55.636 1.00 84.88 302 ILE A C 1
ATOM 2388 O O . ILE A 1 302 ? -18.002 -1.512 56.774 1.00 84.88 302 ILE A O 1
ATOM 2392 N N . PRO A 1 303 ? -18.329 -1.439 54.560 1.00 85.94 303 PRO A N 1
ATOM 2393 C CA . PRO A 1 303 ? -19.777 -1.592 54.652 1.00 85.94 303 PRO A CA 1
ATOM 2394 C C . PRO A 1 303 ? -20.150 -3.069 54.790 1.00 85.94 303 PRO A C 1
ATOM 2396 O O . PRO A 1 303 ? -19.331 -3.931 54.506 1.00 85.94 303 PRO A O 1
ATOM 2399 N N . LYS A 1 304 ? -21.395 -3.385 55.164 1.00 86.88 304 LYS A N 1
ATOM 2400 C CA . LYS A 1 304 ? -21.892 -4.780 55.150 1.00 86.88 304 LYS A CA 1
ATOM 2401 C C . LYS A 1 304 ? -22.100 -5.308 53.728 1.00 86.88 304 LYS A C 1
ATOM 2403 O O . LYS A 1 304 ? -21.964 -6.500 53.452 1.00 86.88 304 LYS A O 1
ATOM 2408 N N . GLU A 1 305 ? -22.463 -4.408 52.825 1.00 91.88 305 GLU A N 1
ATOM 2409 C CA . GLU A 1 305 ? -22.805 -4.716 51.448 1.00 91.88 305 GLU A CA 1
ATOM 2410 C C . GLU A 1 305 ? -22.403 -3.543 50.553 1.00 91.88 305 GLU A C 1
ATOM 2412 O O . GLU A 1 305 ? -22.574 -2.381 50.929 1.00 91.88 305 GLU A O 1
ATOM 2417 N N . ILE A 1 306 ? -21.862 -3.853 49.377 1.00 94.19 306 ILE A N 1
ATOM 2418 C CA . ILE A 1 306 ? -21.600 -2.870 48.328 1.00 94.19 306 ILE A CA 1
ATOM 2419 C C . ILE A 1 306 ? -22.275 -3.271 47.040 1.00 94.19 306 ILE A C 1
ATOM 2421 O O . ILE A 1 306 ? -22.439 -4.447 46.727 1.00 94.19 306 ILE A O 1
ATOM 2425 N N . GLU A 1 307 ? -22.558 -2.275 46.231 1.00 95.75 307 GLU A N 1
ATOM 2426 C CA . GLU A 1 307 ? -22.917 -2.466 44.848 1.00 95.75 307 GLU A CA 1
ATOM 2427 C C . GLU A 1 307 ? -21.760 -2.060 43.940 1.00 95.75 307 GLU A C 1
ATOM 2429 O O . GLU A 1 307 ? -21.287 -0.927 43.981 1.00 95.75 307 GLU A O 1
ATOM 2434 N N . VAL A 1 308 ? -21.326 -2.991 43.094 1.00 96.44 308 VAL A N 1
ATOM 2435 C CA . VAL A 1 308 ? -20.341 -2.749 42.041 1.00 96.44 308 VAL A CA 1
ATOM 2436 C C . VAL A 1 308 ? -21.091 -2.442 40.749 1.00 96.44 308 VAL A C 1
ATOM 2438 O O . VAL A 1 308 ? -21.797 -3.307 40.218 1.00 96.44 308 VAL A O 1
ATOM 2441 N N . LYS A 1 309 ? -20.931 -1.227 40.225 1.00 97.44 309 LYS A N 1
ATOM 2442 C CA . LYS A 1 309 ? -21.401 -0.820 38.894 1.00 97.44 309 LYS A CA 1
ATOM 2443 C C . LYS A 1 309 ? -20.214 -0.620 37.968 1.00 97.44 309 LYS A C 1
ATOM 2445 O O . LYS A 1 309 ? -19.251 0.041 38.334 1.00 97.44 309 LYS A O 1
ATOM 2450 N N . ILE A 1 310 ? -20.306 -1.141 36.751 1.00 97.50 310 ILE A N 1
ATOM 2451 C CA . ILE A 1 310 ? -19.365 -0.817 35.677 1.00 97.50 310 ILE A CA 1
ATOM 2452 C C . ILE A 1 310 ? -20.145 -0.094 34.597 1.00 97.50 310 ILE A C 1
ATOM 2454 O O . ILE A 1 310 ? -21.144 -0.617 34.093 1.00 97.50 310 ILE A O 1
ATOM 2458 N N . LYS A 1 311 ? -19.696 1.114 34.270 1.00 96.31 311 LYS A N 1
ATOM 2459 C CA . LYS A 1 311 ? -20.340 1.987 33.294 1.00 96.31 311 LYS A CA 1
ATOM 2460 C C . LYS A 1 311 ? -19.433 2.245 32.109 1.00 96.31 311 LYS A C 1
ATOM 2462 O O . LYS A 1 311 ? -18.211 2.267 32.249 1.00 96.31 311 LYS A O 1
ATOM 2467 N N . ASP A 1 312 ? -20.037 2.485 30.957 1.00 93.69 312 ASP A N 1
ATOM 2468 C CA . ASP A 1 312 ? -19.350 3.106 29.833 1.00 93.69 312 ASP A CA 1
ATOM 2469 C C . ASP A 1 312 ? -19.012 4.561 30.188 1.00 93.69 312 ASP A C 1
ATOM 2471 O O . ASP A 1 312 ? -19.882 5.319 30.610 1.00 93.69 312 ASP A O 1
ATOM 2475 N N . TYR A 1 313 ? -17.747 4.950 30.038 1.00 91.38 313 TYR A N 1
ATOM 2476 C CA . TYR A 1 313 ? -17.270 6.266 30.475 1.00 91.38 313 TYR A CA 1
ATOM 2477 C C . TYR A 1 313 ? -17.900 7.431 29.699 1.00 91.38 313 TYR A C 1
ATOM 2479 O O . TYR A 1 313 ? -18.079 8.509 30.253 1.00 91.38 313 TYR A O 1
ATOM 2487 N N . GLU A 1 314 ? -18.232 7.227 28.423 1.00 79.81 314 GLU A N 1
ATOM 2488 C CA . GLU A 1 314 ? -18.735 8.302 27.557 1.00 79.81 314 GLU A CA 1
ATOM 2489 C C . GLU A 1 314 ? -20.258 8.424 27.608 1.00 79.81 314 GLU A C 1
ATOM 2491 O O . GLU A 1 314 ? -20.793 9.522 27.518 1.00 79.81 314 GLU A O 1
ATOM 2496 N N . THR A 1 315 ? -20.958 7.292 27.699 1.00 85.00 315 THR A N 1
ATOM 2497 C CA . THR A 1 315 ? -22.429 7.244 27.607 1.00 85.00 315 THR A CA 1
ATOM 2498 C C . THR A 1 315 ? -23.121 7.090 28.957 1.00 85.00 315 THR A C 1
ATOM 2500 O O . THR A 1 315 ? -24.343 7.176 29.019 1.00 85.00 315 THR A O 1
ATOM 2503 N N . GLU A 1 316 ? -22.359 6.815 30.020 1.00 88.12 316 GLU A N 1
ATOM 2504 C CA . GLU A 1 316 ? -22.841 6.450 31.360 1.00 88.12 316 GLU A CA 1
ATOM 2505 C C . GLU A 1 316 ? -23.746 5.203 31.409 1.00 88.12 316 GLU A C 1
ATOM 2507 O O . GLU A 1 316 ? -24.313 4.876 32.456 1.00 88.12 316 GLU A O 1
ATOM 2512 N N . GLU A 1 317 ? -23.838 4.455 30.303 1.00 91.69 317 GLU A N 1
ATOM 2513 C CA . GLU A 1 317 ? -24.561 3.189 30.211 1.00 91.69 317 GLU A CA 1
ATOM 2514 C C . GLU A 1 317 ? -24.039 2.208 31.269 1.00 91.69 317 GLU A C 1
ATOM 2516 O O . GLU A 1 317 ? -22.841 1.928 31.327 1.00 91.69 317 GLU A O 1
ATOM 2521 N N . VAL A 1 318 ? -24.931 1.651 32.094 1.00 95.44 318 VAL A N 1
ATOM 2522 C CA . VAL A 1 318 ? -24.572 0.611 33.068 1.00 95.44 318 VAL A CA 1
ATOM 2523 C C . VAL A 1 318 ? -24.438 -0.724 32.340 1.00 95.44 318 VAL A C 1
ATOM 2525 O O . VAL A 1 318 ? -25.426 -1.330 31.937 1.00 95.44 318 VAL A O 1
ATOM 2528 N N . LEU A 1 319 ? -23.204 -1.199 32.209 1.00 95.38 319 LEU A N 1
ATOM 2529 C CA . LEU A 1 319 ? -22.854 -2.428 31.491 1.00 95.38 319 LEU A CA 1
ATOM 2530 C C . LEU A 1 319 ? -22.921 -3.660 32.389 1.00 95.38 319 LEU A C 1
ATOM 2532 O O . LEU A 1 319 ? -23.137 -4.778 31.923 1.00 95.38 319 LEU A O 1
ATOM 2536 N N . PHE A 1 320 ? -22.683 -3.455 33.680 1.00 97.00 320 PHE A N 1
ATOM 2537 C CA . PHE A 1 320 ? -22.707 -4.497 34.689 1.00 97.00 320 PHE A CA 1
ATOM 2538 C C . PHE A 1 320 ? -23.075 -3.898 36.044 1.00 97.00 320 PHE A C 1
ATOM 2540 O O . PHE A 1 320 ? -22.642 -2.797 36.390 1.00 97.00 320 PHE A O 1
ATOM 2547 N N . ARG A 1 321 ? -23.854 -4.648 36.822 1.00 96.12 321 ARG A N 1
ATOM 2548 C CA . ARG A 1 321 ? -24.249 -4.300 38.186 1.00 96.12 321 ARG A CA 1
ATOM 2549 C C . ARG A 1 321 ? -24.321 -5.575 39.013 1.00 96.12 321 ARG A C 1
ATOM 2551 O O . ARG A 1 321 ? -24.965 -6.534 38.589 1.00 96.12 321 ARG A O 1
ATOM 2558 N N . LYS A 1 322 ? -23.681 -5.590 40.180 1.00 95.44 322 LYS A N 1
ATOM 2559 C CA . LYS A 1 322 ? -23.788 -6.700 41.132 1.00 95.44 322 LYS A CA 1
ATOM 2560 C C . LYS A 1 322 ? -23.624 -6.205 42.558 1.00 95.44 322 LYS A C 1
ATOM 2562 O O . LYS A 1 322 ? -22.677 -5.485 42.861 1.00 95.44 322 LYS A O 1
ATOM 2567 N N . THR A 1 323 ? -24.515 -6.657 43.426 1.00 94.31 323 THR A N 1
ATOM 2568 C CA . THR A 1 323 ? -24.412 -6.437 44.864 1.00 94.31 323 THR A CA 1
ATOM 2569 C C . THR A 1 323 ? -23.586 -7.551 45.505 1.00 94.31 323 THR A C 1
ATOM 2571 O O . THR A 1 323 ? -23.699 -8.721 45.128 1.00 94.31 323 THR A O 1
ATOM 2574 N N . MET A 1 324 ? -22.700 -7.181 46.423 1.00 92.38 324 MET A N 1
ATOM 2575 C CA . MET A 1 324 ? -21.715 -8.055 47.043 1.00 92.38 324 MET A CA 1
ATOM 2576 C C . MET A 1 324 ? -21.693 -7.851 48.550 1.00 92.38 324 MET A C 1
ATOM 2578 O O . MET A 1 324 ? -21.578 -6.724 49.030 1.00 92.38 324 MET A O 1
ATOM 2582 N N . LYS A 1 325 ? -21.717 -8.959 49.293 1.00 91.38 325 LYS A N 1
ATOM 2583 C CA . LYS A 1 325 ? -21.463 -8.938 50.732 1.00 91.38 325 LYS A CA 1
ATOM 2584 C C . LYS A 1 325 ? -19.978 -8.724 50.997 1.00 91.38 325 LYS A C 1
ATOM 2586 O O . LYS A 1 325 ? -19.127 -9.318 50.325 1.00 91.38 325 LYS A O 1
ATOM 2591 N N . VAL A 1 326 ? -19.695 -7.905 51.997 1.00 88.56 326 VAL A N 1
ATOM 2592 C CA . VAL A 1 326 ? -18.349 -7.693 52.522 1.00 88.56 326 VAL A CA 1
ATOM 2593 C C . VAL A 1 326 ? -18.290 -8.386 53.877 1.00 88.56 326 VAL A C 1
ATOM 2595 O O . VAL A 1 326 ? -19.125 -8.141 54.743 1.00 88.56 326 VAL A O 1
ATOM 2598 N N . SER A 1 327 ? -17.338 -9.296 54.028 1.00 84.75 327 SER A N 1
ATOM 2599 C CA . SER A 1 327 ? -17.142 -10.088 55.239 1.00 84.75 327 SER A CA 1
ATOM 2600 C C . SER A 1 327 ? -15.649 -10.244 55.439 1.00 84.75 327 SER A C 1
ATOM 2602 O O . SER A 1 327 ? -15.044 -11.156 54.881 1.00 84.75 327 SER A O 1
ATOM 2604 N N . LEU A 1 328 ? -15.044 -9.315 56.172 1.00 77.62 328 LEU A N 1
ATOM 2605 C CA . LEU A 1 328 ? -13.618 -9.376 56.462 1.00 77.62 328 LEU A CA 1
ATOM 2606 C C . LEU A 1 328 ? -13.384 -10.410 57.564 1.00 77.62 328 LEU A C 1
ATOM 2608 O O . LEU A 1 328 ? -13.713 -10.164 58.723 1.00 77.62 328 LEU A O 1
ATOM 2612 N N . GLU A 1 329 ? -12.825 -11.566 57.211 1.00 59.69 329 GLU A N 1
ATOM 2613 C CA . GLU A 1 329 ? -12.371 -12.531 58.215 1.00 59.69 329 GLU A CA 1
ATOM 2614 C C . GLU A 1 329 ? -11.282 -11.872 59.083 1.00 59.69 329 GLU A C 1
ATOM 2616 O O . GLU A 1 329 ? -10.267 -11.402 58.567 1.00 59.69 329 GLU A O 1
ATOM 2621 N N . GLY A 1 330 ? -11.524 -11.795 60.398 1.00 56.09 330 GLY A N 1
ATOM 2622 C CA . GLY A 1 330 ? -10.569 -11.285 61.394 1.00 56.09 330 GLY A CA 1
ATOM 2623 C C . GLY A 1 330 ? -10.806 -9.866 61.937 1.00 56.09 330 GLY A C 1
ATOM 2624 O O . GLY A 1 330 ? -10.012 -9.422 62.759 1.00 56.09 330 GLY A O 1
ATOM 2625 N N . TYR A 1 331 ? -11.867 -9.151 61.530 1.00 50.41 331 TYR A N 1
ATOM 2626 C CA . TYR A 1 331 ? -12.221 -7.833 62.108 1.00 50.41 331 TYR A CA 1
ATOM 2627 C C . TYR A 1 331 ? -13.439 -7.849 63.049 1.00 50.41 331 TYR A C 1
ATOM 2629 O O . TYR A 1 331 ? -13.619 -6.898 63.807 1.00 50.41 331 TYR A O 1
ATOM 2637 N N . ASP A 1 332 ? -14.232 -8.927 63.055 1.00 46.62 332 ASP A N 1
ATOM 2638 C CA . ASP A 1 332 ? -15.377 -9.086 63.969 1.00 46.62 332 ASP A CA 1
ATOM 2639 C C . ASP A 1 332 ? -14.960 -9.363 65.433 1.00 46.62 332 ASP A C 1
ATOM 2641 O O . ASP A 1 332 ? -15.803 -9.330 66.322 1.00 46.62 332 ASP A O 1
ATOM 2645 N N . GLU A 1 333 ? -13.669 -9.585 65.713 1.00 44.62 333 GLU A N 1
ATOM 2646 C CA . GLU A 1 333 ? -13.137 -9.751 67.082 1.00 44.62 333 GLU A CA 1
ATOM 2647 C C . GLU A 1 333 ? -12.634 -8.438 67.721 1.00 44.62 333 GLU A C 1
ATOM 2649 O O . GLU A 1 333 ? -12.108 -8.455 68.833 1.00 44.62 333 GLU A O 1
ATOM 2654 N N . LEU A 1 334 ? -12.775 -7.291 67.042 1.00 46.94 334 LEU A N 1
ATOM 2655 C CA . LEU A 1 334 ? -12.251 -5.990 67.496 1.00 46.94 334 LEU A CA 1
ATOM 2656 C C . LEU A 1 334 ? -13.308 -4.872 67.604 1.00 46.94 334 LEU A C 1
ATOM 2658 O O . LEU A 1 334 ? -12.930 -3.705 67.738 1.00 46.94 334 LEU A O 1
ATOM 2662 N N . LEU A 1 335 ? -14.604 -5.203 67.556 1.00 39.16 335 LEU A N 1
ATOM 2663 C CA . LEU A 1 335 ? -15.707 -4.257 67.789 1.00 39.16 335 LEU A CA 1
ATOM 2664 C C . LEU A 1 335 ? -16.339 -4.413 69.172 1.00 39.16 335 LEU A C 1
ATOM 2666 O O . LEU A 1 335 ? -16.676 -5.558 69.543 1.00 39.16 335 LEU A O 1
#

pLDDT: mean 88.43, std 11.28, range [39.16, 97.69]

Sequence (335 aa):
MLASIPSITEIAMAALLPHQKMSVQVSKGDIKITLDGKTVLTKAERINFLKEKFEGKIAFLEIKDLQKNVVELKKRVENAQILVIMDREIDKAGSFITEDLINYFDQLLIRIKKAVETSAKLGYEKIILTTDHGFLLMPLPHKTDILESIPSSPETFIGKRFAIGKPPQIQGAISLSNENLEYLPENTWAIFPIGISQFPRPGPKEQFIHGGISPQECFIGILECTPKKKMKGQKVRIKVSLPSIISSAIFIVSIKPIIQQISDLPRTVIIELLEQDRIILRSEPTQVYDKEESLTLKLPRIPKEIEVKIKDYETEEVLFRKTMKVSLEGYDELL

Radius of gyration: 30.38 Å; chains: 1; bounding box: 54×41×100 Å